Protein AF-A0AAE0VF17-F1 (afdb_monomer)

Secondary structure (DSSP, 8-state):
-----------PPPP----------------------------BTTB----------GGGGGGEEEEEEE---TT-TT-PEEEEEE------PPPP-PPPPB-GGGGGSHHHHHHHHHHHHHHTTT-SS--S-HHHHHHHHHHHHHHHT-B---------S-TT--HHHHHHHHHHHHHHHHHHHH--HHHHHHHHHHHHHHHHHHHHHHHHHHHHHH--

Structure (mmCIF, N/CA/C/O backbone):
data_AF-A0AAE0VF17-F1
#
_entry.id   AF-A0AAE0VF17-F1
#
loop_
_atom_site.group_PDB
_atom_site.id
_atom_site.type_symbol
_atom_site.label_atom_id
_atom_site.label_alt_id
_atom_site.label_comp_id
_atom_site.label_asym_id
_atom_site.label_entity_id
_atom_site.label_seq_id
_atom_site.pdbx_PDB_ins_code
_atom_site.Cartn_x
_atom_site.Cartn_y
_atom_site.Cartn_z
_atom_site.occupancy
_atom_site.B_iso_or_equiv
_atom_site.auth_seq_id
_atom_site.auth_comp_id
_atom_site.auth_asym_id
_atom_site.auth_atom_id
_atom_site.pdbx_PDB_model_num
ATOM 1 N N . MET A 1 1 ? 18.495 66.213 -26.927 1.00 42.31 1 MET A N 1
ATOM 2 C CA . MET A 1 1 ? 17.256 65.483 -26.587 1.00 42.31 1 MET A CA 1
ATOM 3 C C . MET A 1 1 ? 17.659 64.251 -25.794 1.00 42.31 1 MET A C 1
ATOM 5 O O . MET A 1 1 ? 18.414 63.439 -26.308 1.00 42.31 1 MET A O 1
ATOM 9 N N . GLN A 1 2 ? 17.303 64.215 -24.511 1.00 34.25 2 GLN A N 1
ATOM 10 C CA . GLN A 1 2 ? 17.780 63.236 -23.531 1.00 34.25 2 GLN A CA 1
ATOM 11 C C . GLN A 1 2 ? 16.963 61.938 -23.554 1.00 34.25 2 GLN A C 1
ATOM 13 O O . GLN A 1 2 ? 15.741 61.965 -23.695 1.00 34.25 2 GLN A O 1
ATOM 18 N N . ASN A 1 3 ? 17.680 60.829 -23.358 1.00 28.45 3 ASN A N 1
ATOM 19 C CA . ASN A 1 3 ? 17.188 59.489 -23.049 1.00 28.45 3 ASN A CA 1
ATOM 20 C C . ASN A 1 3 ? 16.109 59.487 -21.954 1.00 28.45 3 ASN A C 1
ATOM 22 O O . ASN A 1 3 ? 16.259 60.149 -20.926 1.00 28.45 3 ASN A O 1
ATOM 26 N N . ARG A 1 4 ? 15.083 58.645 -22.124 1.00 33.56 4 ARG A N 1
ATOM 27 C CA . ARG A 1 4 ? 14.276 58.118 -21.016 1.00 33.56 4 ARG A CA 1
ATOM 28 C C . ARG A 1 4 ? 14.140 56.607 -21.157 1.00 33.56 4 ARG A C 1
ATOM 30 O O . ARG A 1 4 ? 13.368 56.107 -21.970 1.00 33.56 4 ARG A O 1
ATOM 37 N N . GLU A 1 5 ? 14.934 55.912 -20.349 1.00 36.62 5 GLU A N 1
ATOM 38 C CA . GLU A 1 5 ? 14.756 54.514 -19.975 1.00 36.62 5 GLU A CA 1
ATOM 39 C C . GLU A 1 5 ? 13.359 54.308 -19.383 1.00 36.62 5 GLU A C 1
ATOM 41 O O . GLU A 1 5 ? 12.939 55.034 -18.480 1.00 36.62 5 GLU A O 1
ATOM 46 N N . ILE A 1 6 ? 12.643 53.292 -19.864 1.00 41.03 6 ILE A N 1
ATOM 47 C CA . ILE A 1 6 ? 11.445 52.791 -19.193 1.00 41.03 6 ILE A CA 1
ATOM 48 C C . ILE A 1 6 ? 11.822 51.484 -18.503 1.00 41.03 6 ILE A C 1
ATOM 50 O O . ILE A 1 6 ? 12.065 50.455 -19.136 1.00 41.03 6 ILE A O 1
ATOM 54 N N . ASN A 1 7 ? 11.891 51.598 -17.179 1.00 34.06 7 ASN A N 1
ATOM 55 C CA . ASN A 1 7 ? 12.120 50.555 -16.192 1.00 34.06 7 ASN A CA 1
ATOM 56 C C . ASN A 1 7 ? 11.282 49.293 -16.450 1.00 34.06 7 ASN A C 1
ATOM 58 O O . ASN A 1 7 ? 10.050 49.320 -16.445 1.00 34.06 7 ASN A O 1
ATOM 62 N N . ARG A 1 8 ? 11.986 48.166 -16.592 1.00 39.28 8 ARG A N 1
ATOM 63 C CA . ARG A 1 8 ? 11.450 46.805 -16.529 1.00 39.28 8 ARG A CA 1
ATOM 64 C C . ARG A 1 8 ? 11.373 46.355 -15.072 1.00 39.28 8 ARG A C 1
ATOM 66 O O . ARG A 1 8 ? 12.152 45.511 -14.673 1.00 39.28 8 ARG A O 1
ATOM 73 N N . ASP A 1 9 ? 10.441 46.883 -14.291 1.00 39.56 9 ASP A N 1
ATOM 74 C CA . ASP A 1 9 ? 10.186 46.342 -12.952 1.00 39.56 9 ASP A CA 1
ATOM 75 C C . ASP A 1 9 ? 8.729 46.549 -12.554 1.00 39.56 9 ASP A C 1
ATOM 77 O O . ASP A 1 9 ? 8.326 47.654 -12.195 1.00 3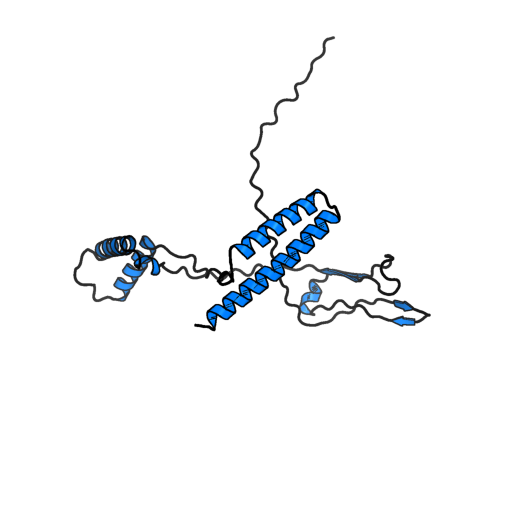9.56 9 ASP A O 1
ATOM 81 N N . ARG A 1 10 ? 7.942 45.466 -12.660 1.00 41.91 10 ARG A N 1
ATOM 82 C CA . ARG A 1 10 ? 6.747 45.125 -11.856 1.00 41.91 10 ARG A CA 1
ATOM 83 C C . ARG A 1 10 ? 6.001 43.955 -12.504 1.00 41.91 10 ARG A C 1
ATOM 85 O O . ARG A 1 10 ? 4.975 44.125 -13.152 1.00 41.91 10 ARG A O 1
ATOM 92 N N . ILE A 1 11 ? 6.487 42.738 -12.276 1.00 38.34 11 ILE A N 1
ATOM 93 C CA . ILE A 1 11 ? 5.611 41.561 -12.255 1.00 38.34 11 ILE A CA 1
ATOM 94 C C . ILE A 1 11 ? 5.800 40.914 -10.891 1.00 38.34 11 ILE A C 1
ATOM 96 O O . ILE A 1 11 ? 6.799 40.254 -10.616 1.00 38.34 11 ILE A O 1
ATOM 100 N N . ALA A 1 12 ? 4.839 41.198 -10.016 1.00 37.06 12 ALA A N 1
ATOM 101 C CA . ALA A 1 12 ? 4.741 40.628 -8.689 1.00 37.06 12 ALA A CA 1
ATOM 102 C C . ALA A 1 12 ? 4.699 39.094 -8.763 1.00 37.06 12 ALA A C 1
ATOM 104 O O . ALA A 1 12 ? 4.001 38.498 -9.587 1.00 37.06 12 ALA A O 1
ATOM 105 N N . ALA A 1 13 ? 5.470 38.470 -7.879 1.00 38.00 13 ALA A N 1
ATOM 106 C CA . ALA A 1 13 ? 5.565 37.034 -7.709 1.00 38.00 13 ALA A CA 1
ATOM 107 C C . ALA A 1 13 ? 4.220 36.425 -7.273 1.00 38.00 13 ALA A C 1
ATOM 109 O O . ALA A 1 13 ? 3.685 36.766 -6.220 1.00 38.00 13 ALA A O 1
ATOM 110 N N . LEU A 1 14 ? 3.712 35.464 -8.050 1.00 36.53 14 LEU A N 1
ATOM 111 C CA . LEU A 1 14 ? 2.648 34.550 -7.629 1.00 36.53 14 LEU A CA 1
ATOM 112 C C . LEU A 1 14 ? 3.265 33.233 -7.112 1.00 36.53 14 LEU A C 1
ATOM 114 O O . LEU A 1 14 ? 4.203 32.713 -7.726 1.00 36.53 14 LEU A O 1
ATOM 118 N N . PRO A 1 15 ? 2.763 32.658 -6.002 1.00 34.25 15 PRO A N 1
ATOM 119 C CA . PRO A 1 15 ? 3.356 31.476 -5.389 1.00 34.25 15 PRO A CA 1
ATOM 120 C C . PRO A 1 15 ? 3.134 30.209 -6.228 1.00 34.25 15 PRO A C 1
ATOM 122 O O . PRO A 1 15 ? 2.032 29.906 -6.690 1.00 34.25 15 PRO A O 1
ATOM 125 N N . ARG A 1 16 ? 4.211 29.428 -6.384 1.00 33.69 16 ARG A N 1
ATOM 126 C CA . ARG A 1 16 ? 4.234 28.122 -7.059 1.00 33.69 16 ARG A CA 1
ATOM 127 C C . ARG A 1 16 ? 3.305 27.136 -6.345 1.00 33.69 16 ARG A C 1
ATOM 129 O O . ARG A 1 16 ? 3.639 26.622 -5.279 1.00 33.69 16 ARG A O 1
ATOM 136 N N . GLN A 1 17 ? 2.170 26.815 -6.962 1.00 33.25 17 GLN A N 1
ATOM 137 C CA . GLN A 1 17 ? 1.341 25.697 -6.521 1.00 33.25 17 GLN A CA 1
ATOM 138 C C . GLN A 1 17 ? 2.093 24.367 -6.677 1.00 33.25 17 GLN A C 1
ATOM 140 O O . GLN A 1 17 ? 2.696 24.067 -7.710 1.00 33.25 17 GLN A O 1
ATOM 145 N N . ALA A 1 18 ? 2.049 23.574 -5.609 1.00 36.03 18 ALA A N 1
ATOM 146 C CA . ALA A 1 18 ? 2.705 22.286 -5.474 1.00 36.03 18 ALA A CA 1
ATOM 147 C C . ALA A 1 18 ? 2.305 21.311 -6.596 1.00 36.03 18 ALA A C 1
ATOM 149 O O . ALA A 1 18 ? 1.144 20.923 -6.738 1.00 36.03 18 ALA A O 1
ATOM 150 N N . GLN A 1 19 ? 3.293 20.852 -7.368 1.00 31.53 19 GLN A N 1
ATOM 151 C CA . GLN A 1 19 ? 3.108 19.783 -8.344 1.00 31.53 19 GLN A CA 1
ATOM 152 C C . GLN A 1 19 ? 2.808 18.458 -7.626 1.00 31.53 19 GLN A C 1
ATOM 154 O O . GLN A 1 19 ? 3.696 17.752 -7.143 1.00 31.53 19 GLN A O 1
ATOM 159 N N . GLY A 1 20 ? 1.526 18.097 -7.575 1.00 31.69 20 GLY A N 1
ATOM 160 C CA . GLY A 1 20 ? 1.074 16.780 -7.148 1.00 31.69 20 GLY A CA 1
ATOM 161 C C . GLY A 1 20 ? 1.647 15.687 -8.054 1.00 31.69 20 GLY A C 1
ATOM 162 O O . GLY A 1 20 ? 1.395 15.653 -9.260 1.00 31.69 20 GLY A O 1
ATOM 163 N N . LYS A 1 21 ? 2.414 14.761 -7.467 1.00 31.56 21 LYS A N 1
ATOM 164 C CA . LYS A 1 21 ? 2.979 13.583 -8.141 1.00 31.56 21 LYS A CA 1
ATOM 165 C C . LYS A 1 21 ? 1.866 12.790 -8.843 1.00 31.56 21 LYS A C 1
ATOM 167 O O . LYS A 1 21 ? 1.100 12.073 -8.195 1.00 31.56 21 LYS A O 1
ATOM 172 N N . LYS A 1 22 ? 1.786 12.878 -10.178 1.00 31.20 22 LYS A N 1
ATOM 173 C CA . LYS A 1 22 ? 0.867 12.070 -10.998 1.00 31.20 22 LYS A CA 1
ATOM 174 C C . LYS A 1 22 ? 1.256 10.593 -10.891 1.00 31.20 22 LYS A C 1
ATOM 176 O O . LYS A 1 22 ? 2.202 10.113 -11.511 1.00 31.20 22 LYS A O 1
ATOM 181 N N . LYS A 1 23 ? 0.513 9.862 -10.063 1.00 31.73 23 LYS A N 1
ATOM 182 C CA . LYS A 1 23 ? 0.650 8.419 -9.852 1.00 31.73 23 LYS A CA 1
ATOM 183 C C . LYS A 1 23 ? 0.199 7.696 -11.129 1.00 31.73 23 LYS A C 1
ATOM 185 O O . LYS A 1 23 ? -0.999 7.606 -11.384 1.00 31.73 23 LYS A O 1
ATOM 190 N N . LYS A 1 24 ? 1.142 7.194 -11.939 1.00 32.50 24 LYS A N 1
ATOM 191 C CA . LYS A 1 24 ? 0.834 6.329 -13.093 1.00 32.50 24 LYS A CA 1
ATOM 192 C C . LYS A 1 24 ? 0.146 5.059 -12.582 1.00 32.50 24 LYS A C 1
ATOM 194 O O . LYS A 1 24 ? 0.781 4.221 -11.946 1.00 32.50 24 LYS A O 1
ATOM 199 N N . ARG A 1 25 ? -1.162 4.942 -12.813 1.00 34.00 25 ARG A N 1
ATOM 200 C CA . ARG A 1 25 ? -1.942 3.727 -12.554 1.00 34.00 25 ARG A CA 1
ATOM 201 C C . ARG A 1 25 ? -2.044 2.947 -13.857 1.00 34.00 25 ARG A C 1
ATOM 203 O O . ARG A 1 25 ? -2.472 3.498 -14.865 1.00 34.00 25 ARG A O 1
ATOM 210 N N . LYS A 1 26 ? -1.611 1.689 -13.831 1.00 34.09 26 LYS A N 1
ATOM 211 C CA . LYS A 1 26 ? -1.821 0.747 -14.929 1.00 34.09 26 LYS A CA 1
ATOM 212 C C . LYS A 1 26 ? -3.278 0.297 -14.860 1.00 34.09 26 LYS A C 1
ATOM 214 O O . LYS A 1 26 ? -3.670 -0.318 -13.873 1.00 34.09 26 LYS A O 1
ATOM 219 N N . ASN A 1 27 ? -4.067 0.650 -15.867 1.00 34.12 27 ASN A N 1
ATOM 220 C CA . ASN A 1 27 ? -5.398 0.088 -16.045 1.00 34.12 27 ASN A CA 1
ATOM 221 C C . ASN A 1 27 ? -5.228 -1.205 -16.842 1.00 34.12 27 ASN A C 1
ATOM 223 O O . ASN A 1 27 ? -4.768 -1.171 -17.980 1.00 34.12 27 ASN A O 1
ATOM 227 N N . ILE A 1 28 ? -5.537 -2.334 -16.213 1.00 30.41 28 ILE A N 1
ATOM 228 C CA . ILE A 1 28 ? -5.621 -3.631 -16.881 1.00 30.41 28 ILE A CA 1
ATOM 229 C C . ILE A 1 28 ? -7.010 -3.679 -17.514 1.00 30.41 28 ILE A C 1
ATOM 231 O O . ILE A 1 28 ? -8.013 -3.647 -16.803 1.00 30.41 28 ILE A O 1
ATOM 235 N N . VAL A 1 29 ? -7.067 -3.687 -18.843 1.00 36.38 29 VAL A N 1
ATOM 236 C CA . VAL A 1 29 ? -8.301 -3.944 -19.590 1.00 36.38 29 VAL A CA 1
ATOM 237 C C . VAL A 1 29 ? -8.355 -5.452 -19.809 1.00 36.38 29 VAL A C 1
ATOM 239 O O . VAL A 1 29 ? -7.404 -6.021 -20.344 1.00 36.38 29 VAL A O 1
ATOM 242 N N . SER A 1 30 ? -9.415 -6.114 -19.344 1.00 31.23 30 SER A N 1
ATOM 243 C CA . SER A 1 30 ? -9.614 -7.534 -19.627 1.00 31.23 30 SER A CA 1
ATOM 244 C C . SER A 1 30 ? -9.927 -7.696 -21.112 1.00 31.23 30 SER A C 1
ATOM 246 O O . SER A 1 30 ? -10.936 -7.208 -21.618 1.00 31.23 30 SER A O 1
ATOM 248 N N . VAL A 1 31 ? -9.031 -8.367 -21.826 1.00 31.72 31 VAL A N 1
ATOM 249 C CA . VAL A 1 31 ? -9.239 -8.726 -23.226 1.00 31.72 31 VAL A CA 1
ATOM 250 C C . VAL A 1 31 ? -9.848 -10.122 -23.240 1.00 31.72 31 VAL A C 1
ATOM 252 O O . VAL A 1 31 ? -9.267 -11.063 -22.710 1.00 31.72 31 VAL A O 1
ATOM 255 N N . SER A 1 32 ? -11.037 -10.271 -23.819 1.00 29.88 32 SER A N 1
ATOM 256 C CA . SER A 1 32 ? -11.556 -11.592 -24.195 1.00 29.88 32 SER A CA 1
ATOM 257 C C . SER A 1 32 ? -12.221 -11.486 -25.566 1.00 29.88 32 SER A C 1
ATOM 259 O O . SER A 1 32 ? -13.247 -10.830 -25.685 1.00 29.88 32 SER A O 1
ATOM 261 N N . HIS A 1 33 ? -11.583 -12.114 -26.553 1.00 28.47 33 HIS A N 1
ATOM 262 C CA . HIS A 1 33 ? -12.091 -12.677 -27.816 1.00 28.47 33 HIS A CA 1
ATOM 263 C C . HIS A 1 33 ? -12.833 -11.781 -28.869 1.00 28.47 33 HIS A C 1
ATOM 265 O O . HIS A 1 33 ? -13.976 -11.394 -28.653 1.00 28.47 33 HIS A O 1
ATOM 271 N N . ILE A 1 34 ? -12.109 -11.490 -29.987 1.00 36.03 34 ILE A N 1
ATOM 272 C CA . ILE A 1 34 ? -12.349 -11.535 -31.485 1.00 36.03 34 ILE A CA 1
ATOM 273 C C . ILE A 1 34 ? -13.714 -11.026 -32.084 1.00 36.03 34 ILE A C 1
ATOM 275 O O . ILE A 1 34 ? -14.734 -11.205 -31.434 1.00 36.03 34 ILE A O 1
ATOM 279 N N . VAL A 1 35 ? -13.914 -10.406 -33.285 1.00 32.81 35 VAL A N 1
ATOM 280 C CA . VAL A 1 35 ? -13.206 -10.209 -34.593 1.00 32.81 35 VAL A CA 1
ATOM 281 C C . VAL A 1 35 ? -13.689 -8.920 -35.337 1.00 32.81 35 VAL A C 1
ATOM 283 O O . VAL A 1 35 ? -14.894 -8.677 -35.397 1.00 32.81 35 VAL A O 1
ATOM 286 N N . LYS A 1 36 ? -12.797 -8.166 -36.016 1.00 38.12 36 LYS A N 1
ATOM 287 C CA . LYS A 1 36 ? -13.056 -7.500 -37.325 1.00 38.12 36 LYS A CA 1
ATOM 288 C C . LYS A 1 36 ? -11.739 -7.388 -38.115 1.00 38.12 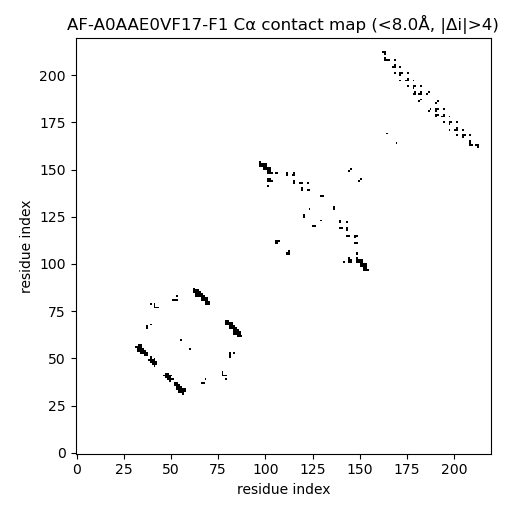36 LYS A C 1
ATOM 290 O O . LYS A 1 36 ? -10.694 -7.119 -37.537 1.00 38.12 36 LYS A O 1
ATOM 295 N N . TYR A 1 37 ? -11.807 -7.636 -39.420 1.00 40.41 37 TYR A N 1
ATOM 296 C CA . TYR A 1 37 ? -10.670 -7.818 -40.326 1.00 40.41 37 TYR A CA 1
ATOM 297 C C . TYR A 1 37 ? -10.183 -6.481 -40.905 1.00 40.41 37 TYR A C 1
ATOM 299 O O . TYR A 1 37 ? -10.995 -5.682 -41.369 1.00 40.41 37 TYR A O 1
ATOM 307 N N . VAL A 1 38 ? -8.869 -6.247 -40.906 1.00 41.53 38 VAL A N 1
ATOM 308 C CA . VAL A 1 38 ? -8.224 -5.157 -41.658 1.00 41.53 38 VAL A CA 1
ATOM 309 C C . VAL A 1 38 ? -7.227 -5.815 -42.607 1.00 41.53 38 VAL A C 1
ATOM 311 O O . VAL A 1 38 ? -6.365 -6.569 -42.170 1.00 41.53 38 VAL A O 1
ATOM 314 N N . LEU A 1 39 ? -7.411 -5.585 -43.906 1.00 40.25 39 LEU A N 1
ATOM 315 C CA . LEU A 1 39 ? -6.691 -6.247 -44.994 1.00 40.25 39 LEU A CA 1
ATOM 316 C C . LEU A 1 39 ? -5.253 -5.715 -45.098 1.00 40.25 39 LEU A C 1
ATOM 318 O O . LEU A 1 39 ? -5.048 -4.514 -45.274 1.00 40.25 39 LEU A O 1
ATOM 322 N N . VAL A 1 40 ? -4.259 -6.606 -45.042 1.00 45.22 40 VAL A N 1
ATOM 323 C CA . VAL A 1 40 ? -2.850 -6.278 -45.321 1.00 45.22 40 VAL A CA 1
ATOM 324 C C . VAL A 1 40 ? -2.295 -7.225 -46.379 1.00 45.22 40 VAL A C 1
ATOM 326 O O . VAL A 1 40 ? -2.105 -8.406 -46.111 1.00 45.22 40 VAL A O 1
ATOM 329 N N . GLU A 1 41 ? -1.980 -6.719 -47.571 1.00 45.31 41 GLU A N 1
ATOM 330 C CA . GLU A 1 41 ? -1.200 -7.473 -48.558 1.00 45.31 41 GLU A CA 1
ATOM 331 C C . GLU A 1 41 ? 0.289 -7.500 -48.175 1.00 45.31 41 GLU A C 1
ATOM 333 O O . GLU A 1 41 ? 1.006 -6.499 -48.302 1.00 45.31 41 GLU A O 1
ATOM 338 N N . LYS A 1 42 ? 0.795 -8.670 -47.773 1.00 50.28 42 LYS A N 1
ATOM 339 C CA . LYS A 1 42 ? 2.217 -9.012 -47.934 1.00 50.28 42 LYS A CA 1
ATOM 340 C C . LYS A 1 42 ? 2.482 -9.208 -49.431 1.00 50.28 42 LYS A C 1
ATOM 342 O O . LYS A 1 42 ? 1.604 -9.706 -50.106 1.00 50.28 42 LYS A O 1
ATOM 347 N N . LYS A 1 43 ? 3.638 -8.844 -49.989 1.00 49.62 43 LYS A N 1
ATOM 348 C CA . LYS A 1 43 ? 4.022 -9.259 -51.356 1.00 49.62 43 LYS A CA 1
ATOM 349 C C . LYS A 1 43 ? 5.365 -9.971 -51.273 1.00 49.62 43 LYS A C 1
ATOM 351 O O . LYS A 1 43 ? 6.368 -9.339 -50.959 1.00 49.62 43 LYS A O 1
ATOM 356 N N . SER A 1 44 ? 5.387 -11.278 -51.520 1.00 51.41 44 SER A N 1
ATOM 357 C CA . SER A 1 44 ? 6.622 -12.062 -51.648 1.00 51.41 44 SER A CA 1
ATOM 358 C C . SER A 1 44 ? 6.521 -12.954 -52.880 1.00 51.41 44 SER A C 1
ATOM 360 O O . SER A 1 44 ? 5.632 -13.801 -52.946 1.00 51.41 44 SER A O 1
ATOM 362 N N . GLY A 1 45 ? 7.400 -12.749 -53.866 1.00 54.34 45 GLY A N 1
ATOM 363 C CA . GLY A 1 45 ? 7.480 -13.602 -55.061 1.00 54.34 45 GLY A CA 1
ATOM 364 C C . GLY A 1 45 ? 6.185 -13.696 -55.880 1.00 54.34 45 GLY A C 1
ATOM 365 O O . GLY A 1 45 ? 5.865 -14.769 -56.375 1.00 54.34 45 GLY A O 1
ATOM 366 N N . GLY A 1 46 ? 5.400 -12.615 -55.967 1.00 55.41 46 GLY A N 1
ATOM 367 C CA . GLY A 1 46 ? 4.139 -12.584 -56.728 1.00 55.41 46 GLY A CA 1
ATOM 368 C C . GLY A 1 46 ? 2.902 -13.120 -55.996 1.00 55.41 46 GLY A C 1
ATOM 369 O O . GLY A 1 46 ? 1.807 -13.044 -56.542 1.00 55.41 46 GLY A O 1
ATOM 370 N N . ARG A 1 47 ? 3.032 -13.608 -54.753 1.00 49.62 47 ARG A N 1
ATOM 371 C CA . ARG A 1 47 ? 1.894 -14.010 -53.907 1.00 49.62 47 ARG A CA 1
ATOM 372 C C . ARG A 1 47 ? 1.683 -13.015 -52.773 1.00 49.62 47 ARG A C 1
ATOM 374 O O . ARG A 1 47 ? 2.659 -12.589 -52.141 1.00 49.62 47 ARG A O 1
ATOM 381 N N . SER A 1 48 ? 0.420 -12.668 -52.516 1.00 55.28 48 SER A N 1
ATOM 382 C CA . SER A 1 48 ? 0.031 -11.856 -51.369 1.00 55.28 48 SER A CA 1
ATOM 383 C C . SER A 1 48 ? -0.697 -12.644 -50.288 1.00 55.28 48 SER A C 1
ATOM 385 O O . SER A 1 48 ? -1.598 -13.427 -50.566 1.00 55.28 48 SER A O 1
ATOM 387 N N . THR A 1 49 ? -0.251 -12.488 -49.036 1.00 54.41 49 THR A N 1
ATOM 388 C CA . THR A 1 49 ? -0.803 -13.188 -47.862 1.00 54.41 49 THR A CA 1
ATOM 389 C C . THR A 1 49 ? -1.105 -12.206 -46.729 1.00 54.41 49 THR A C 1
ATOM 391 O O . THR A 1 49 ? -0.395 -11.217 -46.549 1.00 54.41 49 THR A O 1
ATOM 394 N N . GLN A 1 50 ? -2.183 -12.466 -45.982 1.00 60.09 50 GLN A N 1
ATOM 395 C CA . GLN A 1 50 ? -2.684 -11.624 -44.886 1.00 60.09 50 GLN A CA 1
ATOM 396 C C . GLN A 1 50 ? -2.407 -12.309 -43.547 1.00 60.09 50 GLN A C 1
ATOM 398 O O . GLN A 1 50 ? -2.949 -13.382 -43.284 1.00 60.09 50 GLN A O 1
ATOM 403 N N . VAL A 1 51 ? -1.554 -11.715 -42.710 1.00 61.75 51 VAL A N 1
ATOM 404 C CA . VAL A 1 51 ? -1.051 -12.380 -41.489 1.00 61.75 51 VAL A CA 1
ATOM 405 C C . VAL A 1 51 ? -1.337 -11.583 -40.209 1.00 61.75 51 VAL A C 1
ATOM 407 O O . VAL A 1 51 ? -1.442 -12.175 -39.138 1.00 61.75 51 VAL A O 1
ATOM 410 N N . ASP A 1 52 ? -1.536 -10.267 -40.303 1.00 64.19 52 ASP A N 1
ATOM 411 C CA . ASP A 1 52 ? -1.641 -9.381 -39.139 1.00 64.19 52 ASP A CA 1
ATOM 412 C C . ASP A 1 52 ? -3.090 -8.903 -38.918 1.00 64.19 52 ASP A C 1
ATOM 414 O O . ASP A 1 52 ? -3.696 -8.302 -39.805 1.00 64.19 52 ASP A O 1
ATOM 418 N N . TYR A 1 53 ? -3.643 -9.141 -37.721 1.00 65.50 53 TYR A N 1
ATOM 419 C CA . TYR A 1 53 ? -5.029 -8.800 -37.365 1.00 65.50 53 TYR A CA 1
ATOM 420 C C . TYR A 1 53 ? -5.113 -8.061 -36.026 1.00 65.50 53 TYR A C 1
ATOM 422 O O . TYR A 1 53 ? -4.412 -8.393 -35.070 1.00 65.50 53 TYR A O 1
ATOM 430 N N . ILE A 1 54 ? -6.039 -7.101 -35.927 1.00 72.19 54 ILE A N 1
ATOM 431 C CA . ILE A 1 54 ? -6.420 -6.463 -34.660 1.00 72.19 54 ILE A CA 1
ATOM 432 C C . ILE A 1 54 ? -7.800 -6.977 -34.262 1.00 72.19 54 ILE A C 1
ATOM 434 O O . ILE A 1 54 ? -8.782 -6.800 -34.977 1.00 72.19 54 ILE A O 1
ATOM 438 N N . LEU A 1 55 ? -7.872 -7.637 -33.110 1.00 73.31 55 LEU A N 1
ATOM 439 C CA . LEU A 1 55 ? -9.069 -8.338 -32.658 1.00 73.31 55 LEU A CA 1
ATOM 440 C C . LEU A 1 55 ? -9.822 -7.505 -31.621 1.00 73.31 55 LEU A C 1
ATOM 442 O O . LEU A 1 55 ? -9.256 -7.107 -30.604 1.00 73.31 55 LEU A O 1
ATOM 446 N N . CYS A 1 56 ? -11.110 -7.262 -31.861 1.00 68.69 56 CYS A N 1
ATOM 447 C CA . CYS A 1 56 ? -11.975 -6.492 -30.967 1.00 68.69 56 CYS A CA 1
ATOM 448 C C . CYS A 1 56 ? -13.359 -7.141 -30.850 1.00 68.69 56 CYS A C 1
ATOM 450 O O . CYS A 1 56 ? -13.828 -7.783 -31.786 1.00 68.69 56 CYS A O 1
ATOM 452 N N . ARG A 1 57 ? -14.030 -6.949 -29.708 1.00 67.75 57 ARG A N 1
ATOM 453 C CA . ARG A 1 57 ? -15.402 -7.433 -29.482 1.00 67.75 57 ARG A CA 1
ATOM 454 C C . ARG A 1 57 ? -16.405 -6.641 -30.321 1.00 67.75 57 ARG A C 1
ATOM 456 O O . ARG A 1 57 ? -16.276 -5.422 -30.434 1.00 67.75 57 ARG A O 1
ATOM 463 N N . ARG A 1 58 ? -17.484 -7.290 -30.785 1.00 71.31 58 ARG A N 1
ATOM 464 C CA . ARG A 1 58 ? -18.568 -6.638 -31.555 1.00 71.31 58 ARG A CA 1
ATOM 465 C C . ARG A 1 58 ? -19.148 -5.402 -30.852 1.00 71.31 58 ARG A C 1
ATOM 467 O O . ARG A 1 58 ? -19.392 -4.393 -31.504 1.00 71.31 58 ARG A O 1
ATOM 474 N N . GLY A 1 59 ? -19.313 -5.456 -29.528 1.00 71.88 59 GLY A N 1
ATOM 475 C CA . GLY A 1 59 ? -19.814 -4.329 -28.727 1.00 71.88 59 GLY A CA 1
ATOM 476 C C . GLY A 1 59 ? -18.863 -3.127 -28.660 1.00 71.88 59 GLY A C 1
ATOM 477 O O . GLY A 1 59 ? -19.322 -1.997 -28.537 1.00 71.88 59 GLY A O 1
ATOM 478 N N . ASN A 1 60 ? -17.558 -3.358 -28.815 1.00 72.75 60 ASN A N 1
ATOM 479 C CA . ASN A 1 60 ? -16.518 -2.328 -28.782 1.00 72.75 60 ASN A CA 1
ATOM 480 C C . ASN A 1 60 ? -16.149 -1.820 -30.185 1.00 72.75 60 ASN A C 1
ATOM 482 O O . ASN A 1 60 ? -15.326 -0.923 -30.312 1.00 72.75 60 ASN A O 1
ATOM 486 N N . LEU A 1 61 ? -16.770 -2.331 -31.257 1.00 73.00 61 LEU A N 1
ATOM 487 C CA . LEU A 1 61 ? -16.514 -1.832 -32.616 1.00 73.00 61 LEU A CA 1
ATOM 488 C C . LEU A 1 61 ? -16.845 -0.345 -32.767 1.00 73.00 61 LEU A C 1
ATOM 490 O O . LEU A 1 61 ? -16.178 0.345 -33.526 1.00 73.00 61 LEU A O 1
ATOM 494 N N . LYS A 1 62 ? -17.833 0.152 -32.015 1.00 77.88 62 LYS A N 1
ATOM 49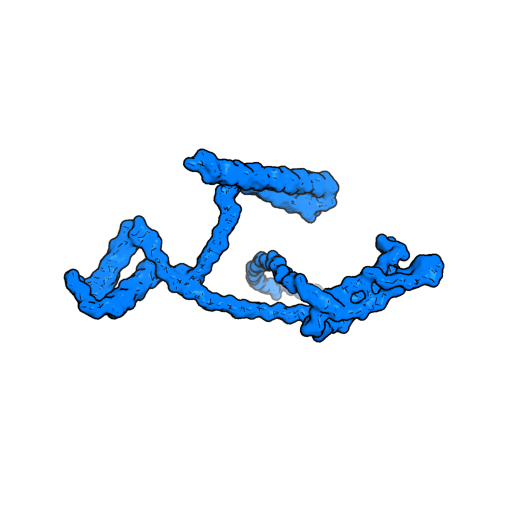5 C CA . LYS A 1 62 ? -18.188 1.580 -31.974 1.00 77.88 62 LYS A CA 1
ATOM 496 C C . LYS A 1 62 ? -17.081 2.455 -31.372 1.00 77.88 62 LYS A C 1
ATOM 498 O O . LYS A 1 62 ? -17.084 3.662 -31.574 1.00 77.88 62 LYS A O 1
ATOM 503 N N . GLU A 1 63 ? -16.160 1.859 -30.616 1.00 79.25 63 GLU A N 1
ATOM 504 C CA . GLU A 1 63 ? -15.026 2.553 -30.001 1.00 79.25 63 GLU A CA 1
ATOM 505 C C . GLU A 1 63 ? -13.845 2.667 -30.970 1.00 79.25 63 GLU A C 1
ATOM 507 O O . GLU A 1 63 ? -12.958 3.492 -30.765 1.00 79.25 63 GLU A O 1
ATOM 512 N N . ILE A 1 64 ? -13.819 1.865 -32.037 1.00 80.69 64 ILE A N 1
ATOM 513 C CA . ILE A 1 64 ? -12.779 1.915 -33.061 1.00 80.69 64 ILE A CA 1
ATOM 514 C C . ILE A 1 64 ? -13.136 3.010 -34.060 1.00 80.69 64 ILE A C 1
ATOM 516 O O . ILE A 1 64 ? -14.180 2.965 -34.704 1.00 80.69 64 ILE A O 1
ATOM 520 N N . SER A 1 65 ? -12.248 3.989 -34.189 1.00 79.81 65 SER A N 1
ATOM 521 C CA . SER A 1 65 ? -12.438 5.139 -35.078 1.00 79.81 65 SER A CA 1
ATOM 522 C C . SER A 1 65 ? -11.727 4.990 -36.421 1.00 79.81 65 SER A C 1
ATOM 524 O O . SER A 1 65 ? -12.245 5.460 -37.425 1.00 79.81 65 SER A O 1
ATOM 526 N N . ASP A 1 66 ? -10.558 4.348 -36.448 1.00 77.69 66 ASP A N 1
ATOM 527 C CA . ASP A 1 66 ? -9.757 4.187 -37.664 1.00 77.69 66 ASP A CA 1
ATOM 528 C C . ASP A 1 66 ? -8.797 3.000 -37.517 1.00 77.69 66 ASP A C 1
ATOM 530 O O . ASP A 1 66 ? -8.275 2.756 -36.427 1.00 77.69 66 ASP A O 1
ATOM 534 N N . CYS A 1 67 ? -8.544 2.294 -38.615 1.00 77.44 67 CYS A N 1
ATOM 535 C CA . CYS A 1 67 ? -7.542 1.242 -38.714 1.00 77.44 67 CYS A CA 1
ATOM 536 C C . CYS A 1 67 ? -6.807 1.383 -40.044 1.00 77.44 67 CYS A C 1
ATOM 538 O O . CYS A 1 67 ? -7.398 1.176 -41.103 1.00 77.44 67 CYS A O 1
ATOM 540 N N . LYS A 1 68 ? -5.505 1.660 -39.990 1.00 78.44 68 LYS A N 1
ATOM 541 C CA . LYS A 1 68 ? -4.678 1.848 -41.181 1.00 78.44 68 LYS A CA 1
ATOM 542 C C . LYS A 1 68 ? -3.416 1.012 -41.142 1.00 78.44 68 LYS A C 1
ATOM 544 O O . LYS A 1 68 ? -2.859 0.732 -40.083 1.00 78.44 68 LYS A O 1
ATOM 549 N N . VAL A 1 69 ? -2.944 0.661 -42.325 1.00 73.62 69 VAL A N 1
ATOM 550 C CA . VAL A 1 69 ? -1.671 -0.024 -42.529 1.00 73.62 69 VAL A CA 1
ATOM 551 C C . VAL A 1 69 ? -0.648 1.025 -42.928 1.00 73.62 69 VAL A C 1
ATOM 553 O O . VAL A 1 69 ? -0.846 1.740 -43.909 1.00 73.62 69 VAL A O 1
ATOM 556 N N . VAL A 1 70 ? 0.443 1.135 -42.179 1.00 71.75 70 VAL A N 1
ATOM 557 C CA . VAL A 1 70 ? 1.532 2.051 -42.518 1.00 71.75 70 VAL A CA 1
ATOM 558 C C . VAL A 1 70 ? 2.450 1.349 -43.514 1.00 71.75 70 VAL A C 1
ATOM 560 O O . VAL A 1 70 ? 3.118 0.367 -43.190 1.00 71.75 70 VAL A O 1
ATOM 563 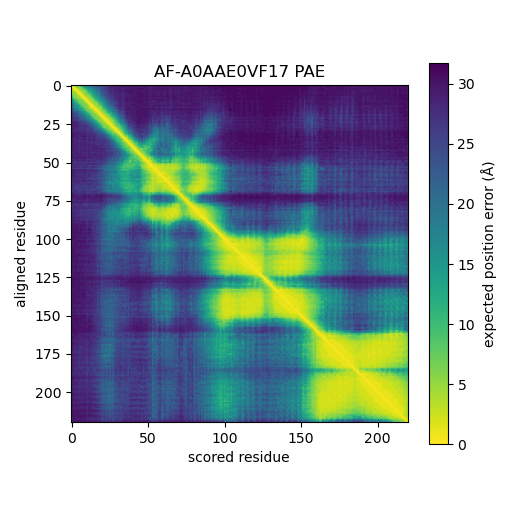N N . VAL A 1 71 ? 2.449 1.843 -44.751 1.00 64.56 71 VAL A N 1
ATOM 564 C CA . VAL A 1 71 ? 3.344 1.399 -45.822 1.00 64.56 71 VAL A CA 1
ATOM 565 C C . VAL A 1 71 ? 4.472 2.423 -45.895 1.00 64.56 71 VAL A C 1
ATOM 567 O O . VAL A 1 71 ? 4.258 3.504 -46.432 1.00 64.56 71 VAL A O 1
ATOM 570 N N . GLY A 1 72 ? 5.638 2.148 -45.303 1.00 61.38 72 GLY A N 1
ATOM 571 C CA . GLY A 1 72 ? 6.736 3.120 -45.402 1.00 61.38 72 GLY A CA 1
ATOM 572 C C . GLY A 1 72 ? 7.929 3.015 -44.458 1.00 61.38 72 GLY A C 1
ATOM 573 O O . GLY A 1 72 ? 8.828 3.832 -44.601 1.00 61.38 72 GLY A O 1
ATOM 574 N N . GLU A 1 73 ? 8.008 2.054 -43.535 1.00 54.78 73 GLU A N 1
ATOM 575 C CA . GLU A 1 73 ? 9.170 1.964 -42.635 1.00 54.78 73 GLU A CA 1
ATOM 576 C C . GLU A 1 73 ? 10.010 0.702 -42.865 1.00 54.78 73 GLU A C 1
ATOM 578 O O . GLU A 1 73 ? 9.516 -0.424 -42.917 1.00 54.78 73 GLU A O 1
ATOM 583 N N . SER A 1 74 ? 11.321 0.911 -42.972 1.00 52.47 74 SER A N 1
ATOM 584 C CA . SER A 1 74 ? 12.383 -0.058 -43.265 1.00 52.47 74 SER A CA 1
ATOM 585 C C . SER A 1 74 ? 12.706 -1.026 -42.116 1.00 52.47 74 SER A C 1
ATOM 587 O O . SER A 1 74 ? 13.809 -1.563 -42.062 1.00 52.47 74 SER A O 1
ATOM 589 N N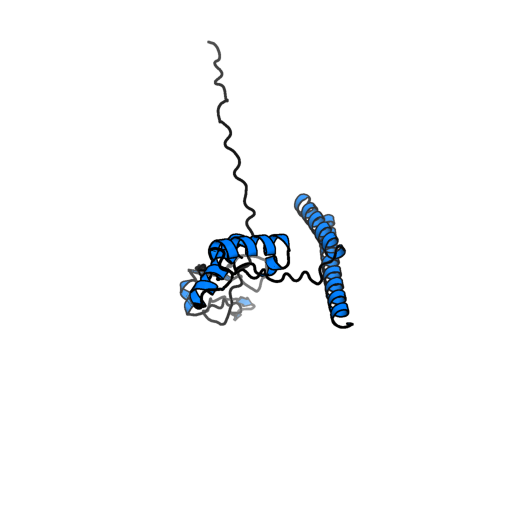 . VAL A 1 75 ? 11.783 -1.251 -41.176 1.00 56.53 75 VAL A N 1
ATOM 590 C CA . VAL A 1 75 ? 12.057 -2.043 -39.961 1.00 56.53 75 VAL A CA 1
ATOM 591 C C . VAL A 1 75 ? 11.781 -3.541 -40.171 1.00 56.53 75 VAL A C 1
ATOM 593 O O . VAL A 1 75 ? 12.418 -4.375 -39.535 1.00 56.53 75 VAL A O 1
ATOM 596 N N . ALA A 1 76 ? 10.921 -3.918 -41.126 1.00 51.94 76 ALA A N 1
ATOM 597 C CA . ALA A 1 76 ? 10.771 -5.308 -41.567 1.00 51.94 76 ALA A CA 1
ATOM 598 C C . ALA A 1 76 ? 10.275 -5.379 -43.022 1.00 51.94 76 ALA A C 1
ATOM 600 O O . ALA A 1 76 ? 9.142 -5.019 -43.317 1.00 51.94 76 ALA A O 1
ATOM 601 N N . ARG A 1 77 ? 11.084 -5.917 -43.950 1.00 56.81 77 ARG A N 1
ATOM 602 C CA . ARG A 1 77 ? 10.732 -6.044 -45.389 1.00 56.81 77 ARG A CA 1
ATOM 603 C C . ARG A 1 77 ? 9.484 -6.912 -45.657 1.00 56.81 77 ARG A C 1
ATOM 605 O O . ARG A 1 77 ? 8.991 -6.932 -46.779 1.00 56.81 77 ARG A O 1
ATOM 612 N N . GLN A 1 78 ? 8.991 -7.647 -44.654 1.00 56.84 78 GLN A N 1
ATOM 613 C CA . GLN A 1 78 ? 7.938 -8.660 -44.792 1.00 56.84 78 GLN A CA 1
ATOM 614 C C . GLN A 1 78 ? 6.645 -8.396 -44.004 1.00 56.84 78 GLN A C 1
ATOM 616 O O . GLN A 1 78 ? 5.629 -8.993 -44.353 1.00 56.84 78 GLN A O 1
ATOM 621 N N . HIS A 1 79 ? 6.661 -7.552 -42.968 1.00 61.06 79 HIS A N 1
ATOM 622 C CA . HIS A 1 79 ? 5.497 -7.279 -42.115 1.00 61.06 79 HIS A CA 1
ATOM 623 C C . HIS A 1 79 ? 5.196 -5.785 -42.132 1.00 61.06 79 HIS A C 1
ATOM 625 O O . HIS A 1 79 ? 6.103 -4.972 -41.963 1.00 61.06 79 HIS A O 1
ATOM 631 N N . ARG A 1 80 ? 3.930 -5.420 -42.352 1.00 66.69 80 ARG A N 1
ATOM 632 C CA . ARG A 1 80 ? 3.496 -4.018 -42.348 1.00 66.69 80 ARG A CA 1
ATOM 633 C C . ARG A 1 80 ? 2.830 -3.707 -41.018 1.00 66.69 80 ARG A C 1
ATOM 635 O O . ARG A 1 80 ? 2.031 -4.494 -40.522 1.00 66.69 80 ARG A O 1
ATOM 642 N N . MET A 1 81 ? 3.140 -2.547 -40.450 1.00 69.00 81 MET A N 1
ATOM 643 C CA . MET A 1 81 ? 2.543 -2.141 -39.182 1.00 69.00 81 MET A CA 1
ATOM 644 C C . MET A 1 81 ? 1.076 -1.754 -39.373 1.00 69.00 81 MET A C 1
ATOM 646 O O . MET A 1 81 ? 0.749 -0.937 -40.235 1.00 69.00 81 MET A O 1
ATOM 650 N N . VAL A 1 82 ? 0.201 -2.303 -38.530 1.00 74.62 82 VAL A N 1
ATOM 651 C CA . VAL A 1 82 ? -1.213 -1.918 -38.449 1.00 74.62 82 VAL A CA 1
ATOM 652 C C . VAL A 1 82 ? -1.405 -0.995 -37.250 1.00 74.62 82 VAL A C 1
ATOM 654 O O . VAL A 1 82 ? -0.999 -1.308 -36.132 1.00 74.62 82 VAL A O 1
ATOM 657 N N . VAL A 1 83 ? -2.037 0.151 -37.480 1.00 76.88 83 VAL A N 1
ATOM 658 C CA . VAL A 1 83 ? -2.330 1.164 -36.467 1.00 76.88 83 VAL A CA 1
ATOM 659 C C . VAL A 1 83 ? -3.840 1.292 -36.333 1.00 76.88 83 VAL A C 1
ATOM 661 O O . VAL A 1 83 ? -4.523 1.620 -37.298 1.00 76.88 83 VAL A O 1
ATOM 664 N N . CYS A 1 84 ? -4.357 1.062 -35.127 1.00 82.25 84 CYS A N 1
ATOM 665 C CA . CYS A 1 84 ? -5.769 1.223 -34.787 1.00 82.25 84 CYS A CA 1
ATOM 666 C C . CYS A 1 84 ? -5.944 2.385 -33.806 1.00 82.25 84 CYS A C 1
ATOM 668 O O . CYS A 1 84 ? -5.332 2.406 -32.735 1.00 82.25 84 CYS A O 1
ATOM 670 N N . ARG A 1 85 ? -6.816 3.336 -34.146 1.00 77.81 85 ARG A N 1
ATOM 671 C CA . ARG A 1 85 ? -7.241 4.425 -33.267 1.00 77.81 85 ARG A CA 1
ATOM 672 C C . ARG A 1 85 ? -8.548 4.033 -32.583 1.00 77.81 85 ARG A C 1
ATOM 674 O O . ARG A 1 85 ? -9.583 3.911 -33.237 1.00 77.81 85 ARG A O 1
ATOM 681 N N . MET A 1 86 ? -8.506 3.892 -31.261 1.00 81.19 86 MET A N 1
ATOM 682 C CA . MET A 1 86 ? -9.656 3.499 -30.444 1.00 81.19 86 MET A CA 1
ATOM 683 C C . MET A 1 86 ? -9.925 4.516 -29.325 1.00 81.19 86 MET A C 1
ATOM 685 O O . MET A 1 86 ? -8.998 4.988 -28.665 1.00 81.19 86 MET A O 1
ATOM 689 N N . THR A 1 87 ? -11.200 4.825 -29.100 1.00 78.00 87 THR A N 1
ATOM 690 C CA . THR A 1 87 ? -11.700 5.744 -28.073 1.00 78.00 87 THR A CA 1
ATOM 691 C C . THR A 1 87 ? -12.278 4.945 -26.912 1.00 78.00 87 THR A C 1
ATOM 693 O O . THR A 1 87 ? -13.394 4.443 -26.978 1.00 78.00 87 THR A O 1
ATOM 696 N N . LEU A 1 88 ? -11.522 4.840 -25.821 1.00 73.00 88 LEU A N 1
ATOM 697 C CA . LEU A 1 88 ? -11.950 4.111 -24.628 1.00 73.00 88 LEU A CA 1
ATOM 698 C C . LEU A 1 88 ? -12.691 5.038 -23.660 1.00 73.00 88 LEU A C 1
ATOM 700 O O . LEU A 1 88 ? -12.093 5.957 -23.091 1.00 73.00 88 LEU A O 1
ATOM 704 N N . MET A 1 89 ? -13.971 4.765 -23.405 1.00 65.12 89 MET A N 1
ATOM 705 C CA . MET A 1 89 ? -14.694 5.432 -22.323 1.00 65.12 89 MET A CA 1
ATOM 706 C C . MET A 1 89 ? -14.257 4.856 -20.974 1.00 65.12 89 MET A C 1
ATOM 708 O O . MET A 1 89 ? -14.617 3.745 -20.589 1.00 65.12 89 MET A O 1
ATOM 712 N N . VAL A 1 90 ? -13.476 5.623 -20.214 1.00 61.72 90 VAL A N 1
ATOM 713 C CA . VAL A 1 90 ? -13.108 5.244 -18.845 1.00 61.72 90 VAL A CA 1
ATOM 714 C C . VAL A 1 90 ? -14.267 5.583 -17.910 1.00 61.72 90 VAL A C 1
ATOM 716 O O . VAL A 1 90 ? -14.281 6.631 -17.260 1.00 61.72 90 VAL A O 1
ATOM 719 N N . CYS A 1 91 ? -15.244 4.683 -17.808 1.00 57.00 91 CYS A N 1
ATOM 720 C CA . CYS A 1 91 ? -16.256 4.773 -16.763 1.00 57.00 91 CYS A CA 1
ATOM 721 C C . CYS A 1 91 ? -15.579 4.543 -15.407 1.00 57.00 91 CYS A C 1
ATOM 723 O O . CYS A 1 91 ? -15.212 3.423 -15.040 1.00 57.00 91 CYS A O 1
ATOM 725 N N . LYS A 1 92 ? -15.400 5.619 -14.635 1.00 57.97 92 LYS A N 1
ATOM 726 C CA . LYS A 1 92 ? -15.015 5.509 -13.227 1.00 57.97 92 LYS A CA 1
ATOM 727 C C . LYS A 1 92 ? -16.167 4.812 -12.511 1.00 57.97 92 LYS A C 1
ATOM 729 O O . LYS A 1 92 ? -17.166 5.457 -12.208 1.00 57.97 92 LYS A O 1
ATOM 734 N N . LYS A 1 93 ? -16.043 3.508 -12.241 1.00 61.53 93 LYS A N 1
ATOM 735 C CA . LYS A 1 93 ? -16.975 2.827 -11.335 1.00 61.53 93 LYS A CA 1
ATOM 736 C C . LYS A 1 93 ? -17.042 3.657 -10.051 1.00 61.53 93 LYS A C 1
ATOM 738 O O . LYS A 1 93 ? -15.999 3.888 -9.426 1.00 61.53 93 LYS A O 1
ATOM 743 N N . LYS A 1 94 ? -18.238 4.149 -9.698 1.00 59.38 94 LYS A N 1
ATOM 744 C CA . LYS A 1 94 ? -18.472 4.740 -8.378 1.00 59.38 94 LYS A CA 1
ATOM 745 C C . LYS A 1 94 ? -18.044 3.673 -7.380 1.00 59.38 94 LYS A C 1
ATOM 747 O O . LYS A 1 94 ? -18.513 2.540 -7.436 1.00 59.38 94 LYS A O 1
ATOM 752 N N . ARG A 1 95 ? -17.044 3.995 -6.564 1.00 59.25 95 ARG A N 1
ATOM 753 C CA . ARG A 1 95 ? -16.613 3.082 -5.508 1.00 59.25 95 ARG A CA 1
ATOM 754 C C . ARG A 1 95 ? -17.789 2.958 -4.556 1.00 59.25 95 ARG A C 1
ATOM 756 O O . ARG A 1 95 ? -18.324 3.991 -4.163 1.00 59.25 95 ARG A O 1
ATOM 763 N N . SER A 1 96 ? -18.181 1.729 -4.238 1.00 64.50 96 SER A N 1
ATOM 764 C CA . SER A 1 96 ? -19.164 1.486 -3.191 1.00 64.50 96 SER A CA 1
ATOM 765 C C . SER A 1 96 ? -18.716 2.210 -1.923 1.00 64.50 96 SER A C 1
ATOM 767 O O . SER A 1 96 ? -17.522 2.233 -1.594 1.00 64.50 96 SER A O 1
ATOM 769 N N . GLU A 1 97 ? -19.659 2.869 -1.258 1.00 65.81 97 GLU A N 1
ATOM 770 C CA . GLU A 1 97 ? -19.406 3.457 0.046 1.00 65.81 97 GLU A CA 1
ATOM 771 C C . GLU A 1 97 ? -19.077 2.312 1.001 1.00 65.81 97 GLU A C 1
ATOM 773 O O . GLU A 1 97 ? -19.866 1.390 1.190 1.00 65.81 97 GLU A O 1
ATOM 778 N N . ILE A 1 98 ? -17.842 2.294 1.499 1.00 72.06 98 ILE A N 1
ATOM 779 C CA . ILE A 1 98 ? -17.419 1.265 2.441 1.00 72.06 98 ILE A CA 1
ATOM 780 C C . ILE A 1 98 ? -17.894 1.714 3.815 1.00 72.06 98 ILE A C 1
ATOM 782 O O . ILE A 1 98 ? -17.566 2.823 4.244 1.00 72.06 98 ILE A O 1
ATOM 786 N N . GLU A 1 99 ? -18.630 0.843 4.497 1.00 77.81 99 GLU A N 1
ATOM 787 C CA . GLU A 1 99 ? -19.154 1.118 5.827 1.00 77.81 99 GLU A CA 1
ATOM 788 C C . GLU A 1 99 ? -18.019 1.451 6.811 1.00 77.81 99 GLU A C 1
ATOM 790 O O . GLU A 1 99 ? -17.010 0.741 6.930 1.00 77.81 99 GLU A O 1
ATOM 795 N N . LYS A 1 100 ? -18.167 2.580 7.507 1.00 83.50 100 LYS A N 1
ATOM 796 C CA . LYS A 1 100 ? -17.198 3.051 8.498 1.00 83.50 100 LYS A CA 1
ATOM 797 C C . LYS A 1 100 ? -17.351 2.228 9.775 1.00 83.50 100 LYS A C 1
ATOM 799 O O . LYS A 1 100 ? -18.404 2.247 10.399 1.00 83.50 100 LYS A O 1
ATOM 804 N N . LYS A 1 101 ? -16.280 1.558 10.211 1.00 87.19 101 LYS A N 1
ATOM 805 C CA . LYS A 1 101 ? -16.286 0.738 11.436 1.00 87.19 101 LYS A CA 1
ATOM 806 C C . LYS A 1 101 ? -15.652 1.470 12.615 1.00 87.19 101 LYS A C 1
ATOM 808 O O . LYS A 1 101 ? -14.580 2.065 12.452 1.00 87.19 101 LYS A O 1
ATOM 813 N N . THR A 1 102 ? -16.273 1.390 13.790 1.00 91.62 102 THR A N 1
ATOM 814 C CA . THR A 1 102 ? -15.711 1.871 15.064 1.00 91.62 102 THR A CA 1
ATOM 815 C C . THR A 1 102 ? -14.405 1.143 15.389 1.00 91.62 102 THR A C 1
ATOM 817 O O . THR A 1 102 ? -14.271 -0.060 15.157 1.00 91.62 102 THR A O 1
ATOM 820 N N . LYS A 1 103 ? -13.413 1.871 15.913 1.00 91.19 103 LYS A N 1
ATOM 821 C CA . LYS A 1 103 ? -12.073 1.338 16.209 1.00 91.19 103 LYS A CA 1
ATOM 822 C C . LYS A 1 103 ? -12.008 0.614 17.562 1.00 91.19 103 LYS A C 1
ATOM 824 O O . LYS A 1 103 ? -11.239 1.019 18.430 1.00 91.19 103 LYS A O 1
ATOM 829 N N . TRP A 1 104 ? -12.774 -0.464 17.735 1.00 93.12 104 TRP A N 1
ATOM 830 C CA . TRP A 1 104 ? -12.871 -1.205 19.007 1.00 93.12 104 TRP A CA 1
ATOM 831 C C . TRP A 1 104 ? -11.521 -1.669 19.573 1.00 93.12 104 TRP A C 1
ATOM 833 O O . TRP A 1 104 ? -11.331 -1.680 20.782 1.00 93.12 104 TRP A O 1
ATOM 843 N N . TRP A 1 105 ? -10.534 -1.957 18.718 1.00 88.88 105 TRP A N 1
ATOM 844 C CA . TRP A 1 105 ? -9.187 -2.357 19.149 1.00 88.88 105 TRP A CA 1
ATOM 845 C C . TRP A 1 105 ? -8.449 -1.304 19.988 1.00 88.88 105 TRP A C 1
ATOM 847 O O . TRP A 1 105 ? -7.475 -1.645 20.655 1.00 88.88 105 TRP A O 1
ATOM 857 N N . LYS A 1 106 ? -8.875 -0.033 19.966 1.00 91.25 106 LYS A N 1
ATOM 858 C CA . LYS A 1 106 ? -8.318 1.004 20.843 1.00 91.25 106 LYS A CA 1
ATOM 859 C C . LYS A 1 106 ? -8.638 0.774 22.320 1.00 91.25 106 LYS A C 1
ATOM 861 O O . LYS A 1 106 ? -7.895 1.283 23.145 1.00 91.25 106 LYS A O 1
ATOM 866 N N . LEU A 1 107 ? -9.660 -0.022 22.642 1.00 91.81 107 LEU A N 1
ATOM 867 C CA . LEU A 1 107 ? -9.985 -0.403 24.022 1.00 91.81 107 LEU A CA 1
ATOM 868 C C . LEU A 1 107 ? -8.888 -1.243 24.689 1.00 91.81 107 LEU A C 1
ATOM 870 O O . LEU A 1 107 ? -8.883 -1.368 25.902 1.00 91.81 107 LEU A O 1
ATOM 874 N N . LYS A 1 108 ? -7.933 -1.782 23.918 1.00 90.19 108 LYS A N 1
ATOM 875 C CA . LYS A 1 108 ? -6.729 -2.418 24.477 1.00 90.19 108 LYS A CA 1
ATOM 876 C C . LYS A 1 108 ? -5.809 -1.430 25.203 1.00 90.19 108 LYS A C 1
ATOM 878 O O . LYS A 1 108 ? -4.895 -1.865 25.889 1.00 90.19 108 LYS A O 1
ATOM 883 N N . LYS A 1 109 ? -5.980 -0.124 24.980 1.00 90.50 109 LYS A N 1
ATOM 884 C CA . LYS A 1 109 ? -5.251 0.924 25.694 1.00 90.50 109 LYS A CA 1
ATOM 885 C C . LYS A 1 109 ? -6.078 1.361 26.893 1.00 90.50 109 LYS A C 1
ATOM 887 O O . LYS A 1 109 ? -7.228 1.752 26.695 1.00 90.50 109 LYS A O 1
ATOM 892 N N . GLU A 1 110 ? -5.471 1.357 28.074 1.00 90.75 110 GLU A N 1
ATOM 893 C CA . GLU A 1 110 ? -6.165 1.681 29.324 1.00 90.75 110 GLU A CA 1
ATOM 894 C C . GLU A 1 110 ? -6.777 3.088 29.287 1.00 90.75 110 GLU A C 1
ATOM 896 O O . GLU A 1 110 ? -7.978 3.233 29.476 1.00 90.75 110 GLU A O 1
ATOM 901 N N . GLU A 1 111 ? -6.015 4.097 28.854 1.00 90.44 111 GLU A N 1
ATOM 902 C CA . GLU A 1 111 ? -6.487 5.487 28.716 1.00 90.44 111 GLU A CA 1
ATOM 903 C C . GLU A 1 111 ? -7.770 5.607 27.869 1.00 90.44 111 GLU A C 1
ATOM 905 O O . GLU A 1 111 ? -8.732 6.278 28.235 1.00 90.44 111 GLU A O 1
ATOM 910 N N . CYS A 1 112 ? -7.811 4.917 26.722 1.00 88.25 112 CYS A N 1
ATOM 911 C CA . CYS A 1 112 ? -8.975 4.926 25.833 1.00 88.25 112 CYS A CA 1
ATOM 912 C C . CYS A 1 112 ? -10.156 4.141 26.421 1.00 88.25 112 CYS A C 1
ATOM 914 O O . CYS A 1 112 ? -11.308 4.436 26.100 1.00 88.25 112 CYS A O 1
ATOM 916 N N . CYS A 1 113 ? -9.875 3.107 27.218 1.00 90.56 113 CYS A N 1
ATOM 917 C CA . CYS A 1 113 ? -10.881 2.303 27.902 1.00 90.56 113 CYS A CA 1
ATOM 918 C C . CYS A 1 113 ? -11.549 3.110 29.021 1.00 90.56 113 CYS A C 1
ATOM 920 O O . CYS A 1 113 ? -12.778 3.151 29.100 1.00 90.56 113 CYS A O 1
ATOM 922 N N . GLU A 1 114 ? -10.754 3.798 29.839 1.00 91.38 114 GLU A N 1
ATOM 923 C CA . GLU A 1 114 ? -11.230 4.65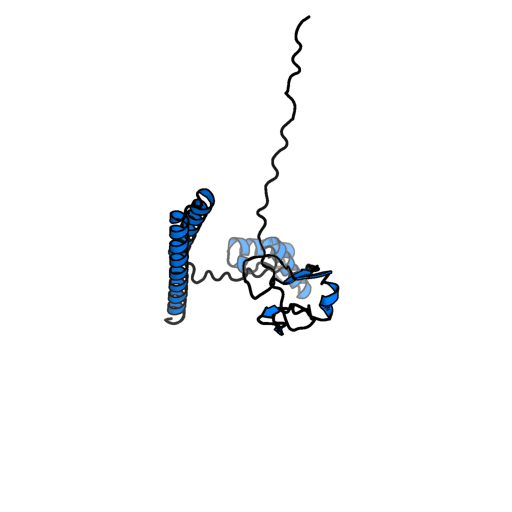5 30.924 1.00 91.38 114 GLU A CA 1
ATOM 924 C C . GLU A 1 114 ? -12.045 5.837 30.396 1.00 91.38 114 GLU A C 1
ATOM 926 O O . GLU A 1 114 ? -13.175 6.043 30.843 1.00 91.38 114 GLU A O 1
ATOM 931 N N . GLU A 1 115 ? -11.546 6.543 29.374 1.00 92.62 115 GLU A N 1
ATOM 932 C CA . GLU A 1 115 ? -12.276 7.650 28.744 1.00 92.62 115 GLU A CA 1
ATOM 933 C C . GLU A 1 115 ? -13.621 7.176 28.163 1.00 92.62 115 GLU A C 1
ATOM 935 O O . GLU A 1 115 ? -14.654 7.838 28.308 1.00 92.62 115 GLU A O 1
ATOM 940 N N . PHE A 1 116 ? -13.630 5.998 27.527 1.00 93.25 116 PHE A N 1
ATOM 941 C CA . PHE A 1 116 ? -14.850 5.398 26.997 1.00 93.25 116 PHE A CA 1
ATOM 942 C C . PHE A 1 116 ? -15.836 5.038 28.113 1.00 93.25 116 PHE A C 1
ATOM 944 O O . PHE A 1 116 ? -17.010 5.388 28.009 1.00 93.25 116 PHE A O 1
ATOM 951 N N . ARG A 1 117 ? -15.375 4.398 29.195 1.00 90.12 117 ARG A N 1
ATOM 952 C CA . ARG A 1 117 ? -16.206 4.056 30.362 1.00 90.12 117 ARG A CA 1
ATOM 953 C C . ARG A 1 117 ? -16.799 5.298 31.019 1.00 90.12 117 ARG A C 1
ATOM 955 O O . ARG A 1 117 ? -17.981 5.291 31.352 1.00 90.12 117 ARG A O 1
ATOM 962 N N . GLN A 1 118 ? -16.008 6.355 31.183 1.00 90.44 118 GLN A N 1
ATOM 963 C CA . GLN A 1 118 ? -16.463 7.605 31.786 1.00 90.44 118 GLN A CA 1
ATOM 964 C C . GLN A 1 118 ? -17.554 8.264 30.937 1.00 90.44 118 GLN A C 1
ATOM 966 O O . GLN A 1 118 ? -18.624 8.583 31.455 1.00 90.44 118 GLN A O 1
ATOM 971 N N . LYS A 1 119 ? -17.328 8.407 29.625 1.00 90.38 119 LYS A N 1
AT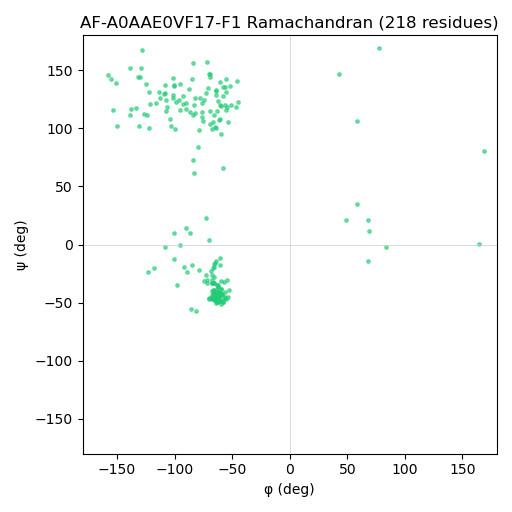OM 972 C CA . LYS A 1 119 ? -18.322 8.995 28.715 1.00 90.38 119 LYS A CA 1
ATOM 973 C C . LYS A 1 119 ? -19.558 8.121 28.548 1.00 90.38 119 LYS A C 1
ATOM 975 O O . LYS A 1 119 ? -20.652 8.655 28.412 1.00 90.38 119 LYS A O 1
ATOM 980 N N . LEU A 1 120 ? -19.406 6.799 28.604 1.00 90.62 120 LEU A N 1
ATOM 981 C CA . LEU A 1 120 ? -20.534 5.875 28.557 1.00 90.62 120 LEU A CA 1
ATOM 982 C C . LEU A 1 120 ? -21.405 5.998 29.814 1.00 90.62 120 LEU A C 1
ATOM 984 O O . LEU A 1 120 ? -22.622 6.088 29.692 1.00 90.62 120 LEU A O 1
ATOM 988 N N . ARG A 1 121 ? -20.797 6.084 31.008 1.00 87.19 121 ARG A N 1
ATOM 989 C CA . ARG A 1 121 ? -21.539 6.349 32.254 1.00 87.19 121 ARG A CA 1
ATOM 990 C C . ARG A 1 121 ? -22.255 7.695 32.217 1.00 87.19 121 ARG A C 1
ATOM 992 O O . ARG A 1 121 ? -23.399 7.768 32.645 1.00 87.19 121 ARG A O 1
ATOM 999 N N . GLN A 1 122 ? -21.609 8.739 31.695 1.00 87.06 122 GLN A N 1
ATOM 1000 C CA . GLN A 1 122 ? -22.245 10.050 31.520 1.00 87.06 122 GLN A CA 1
ATOM 1001 C C . GLN A 1 122 ? -23.439 9.978 30.558 1.00 87.06 122 GLN A C 1
ATOM 1003 O O . GLN A 1 122 ? -24.493 10.529 30.857 1.00 87.06 122 GLN A O 1
ATOM 1008 N N . ALA A 1 123 ? -23.298 9.272 29.433 1.00 85.31 123 ALA A N 1
ATOM 1009 C CA . ALA A 1 123 ? -24.360 9.121 28.440 1.00 85.31 123 ALA A CA 1
ATOM 1010 C C . ALA A 1 123 ? -25.555 8.295 28.949 1.00 85.31 123 ALA A C 1
ATOM 1012 O O . ALA A 1 123 ? -26.684 8.557 28.552 1.00 85.31 123 ALA A O 1
ATOM 1013 N N . LEU A 1 124 ? -25.315 7.336 29.848 1.00 83.25 124 LEU A N 1
ATOM 1014 C CA . LEU A 1 124 ? -26.349 6.526 30.507 1.00 83.25 124 LEU A CA 1
ATOM 1015 C C . LEU A 1 124 ? -26.860 7.157 31.820 1.00 83.25 124 LEU A C 1
ATOM 1017 O O . LEU A 1 124 ? -27.493 6.486 32.630 1.00 83.25 124 LEU A O 1
ATOM 1021 N N . GLY A 1 125 ? -26.564 8.438 32.067 1.00 77.31 125 GLY A N 1
ATOM 1022 C CA . GLY A 1 125 ? -27.097 9.176 33.217 1.00 77.31 125 GLY A CA 1
ATOM 1023 C C . GLY A 1 125 ? -26.583 8.704 34.582 1.00 77.31 125 GLY A C 1
ATOM 1024 O O . GLY A 1 125 ? -27.237 8.939 35.592 1.00 77.31 125 GLY A O 1
ATOM 1025 N N . GLY A 1 126 ? -25.434 8.023 34.635 1.00 65.50 126 GLY A N 1
ATOM 1026 C CA . GLY A 1 126 ? -24.844 7.534 35.884 1.00 65.50 126 GLY A CA 1
ATOM 1027 C C . GLY A 1 126 ? -25.627 6.405 36.561 1.00 65.50 126 GLY A C 1
ATOM 1028 O O . GLY A 1 126 ? -25.326 6.077 37.708 1.00 65.50 126 GLY A O 1
ATOM 1029 N N . GLN A 1 127 ? -26.605 5.801 35.878 1.00 60.94 127 GLN A N 1
ATOM 1030 C CA . GLN A 1 127 ? -27.343 4.663 36.416 1.00 60.94 127 GLN A CA 1
ATOM 1031 C C . GLN A 1 127 ? -26.411 3.459 36.612 1.00 60.94 127 GLN A C 1
ATOM 1033 O O . GLN A 1 127 ? -25.624 3.100 35.735 1.00 60.94 127 GLN A O 1
ATOM 1038 N N . VAL A 1 128 ? -26.502 2.837 37.790 1.00 58.88 128 VAL A N 1
ATOM 1039 C CA . VAL A 1 128 ? -25.774 1.600 38.131 1.00 58.88 128 VAL A CA 1
ATOM 1040 C C . VAL A 1 128 ? -26.370 0.396 37.390 1.00 58.88 128 VAL A C 1
ATOM 1042 O O . VAL A 1 128 ? -25.663 -0.570 37.110 1.00 58.88 128 VAL A O 1
ATOM 1045 N N . VAL A 1 129 ? -27.658 0.476 37.042 1.00 64.62 129 VAL A N 1
ATOM 1046 C CA . VAL A 1 129 ? -28.419 -0.557 36.332 1.00 64.62 129 VAL A CA 1
ATOM 1047 C C . VAL A 1 129 ? -28.702 -0.068 34.916 1.00 64.62 129 VAL A C 1
ATOM 1049 O O . VAL A 1 129 ? -29.155 1.058 34.731 1.00 64.62 129 VAL A O 1
ATOM 1052 N N . LEU A 1 130 ? -28.394 -0.897 33.919 1.00 67.31 130 LEU A N 1
ATOM 1053 C CA . LEU A 1 130 ? -28.668 -0.583 32.519 1.00 67.31 130 LEU A CA 1
ATOM 1054 C C . LEU A 1 130 ? -30.184 -0.601 32.255 1.00 67.31 130 LEU A C 1
ATOM 1056 O O . LEU A 1 130 ? -30.879 -1.423 32.855 1.00 67.31 130 LEU A O 1
ATOM 1060 N N . PRO A 1 131 ? -30.696 0.254 31.353 1.00 72.56 131 PRO A N 1
ATOM 1061 C CA . PRO A 1 131 ? -32.071 0.148 30.881 1.00 72.56 131 PRO A CA 1
ATOM 1062 C C . PRO A 1 131 ? -32.349 -1.252 30.320 1.00 72.56 131 PRO A C 1
ATOM 1064 O O . PRO A 1 131 ? -31.498 -1.819 29.635 1.00 72.56 131 PRO A O 1
ATOM 1067 N N . ASP A 1 132 ? -33.551 -1.777 30.565 1.00 77.88 132 ASP A N 1
ATOM 1068 C CA . ASP A 1 132 ? -33.988 -3.086 30.041 1.00 77.88 132 ASP A CA 1
ATOM 1069 C C . ASP A 1 132 ? -34.103 -3.083 28.499 1.00 77.88 132 ASP A C 1
ATOM 1071 O O . ASP A 1 132 ? -34.097 -4.118 27.835 1.00 77.88 132 ASP A O 1
ATOM 1075 N N . ASP A 1 133 ? -34.132 -1.886 27.906 1.00 84.25 133 ASP A N 1
ATOM 1076 C CA . ASP A 1 133 ? -34.077 -1.676 26.467 1.00 84.25 133 ASP A CA 1
ATOM 1077 C C . ASP A 1 133 ? -32.642 -1.805 25.923 1.00 84.25 133 ASP A C 1
ATOM 1079 O O . ASP A 1 133 ? -31.807 -0.885 25.950 1.00 84.25 133 ASP A O 1
ATOM 1083 N N . TRP A 1 134 ? -32.369 -2.992 25.388 1.00 85.88 134 TRP A N 1
ATOM 1084 C CA . TRP A 1 134 ? -31.102 -3.325 24.757 1.00 85.88 134 TRP A CA 1
ATOM 1085 C C . TRP A 1 134 ? -30.825 -2.531 23.473 1.00 85.88 134 TRP A C 1
ATOM 1087 O O . TRP A 1 134 ? -29.661 -2.226 23.199 1.00 85.88 134 TRP A O 1
ATOM 1097 N N . GLU A 1 135 ? -31.843 -2.169 22.684 1.00 86.31 135 GLU A N 1
ATOM 1098 C CA . GLU A 1 135 ? -31.637 -1.461 21.413 1.00 86.31 135 GLU A CA 1
ATOM 1099 C C . GLU A 1 135 ? -31.105 -0.052 21.659 1.00 86.31 135 GLU A C 1
ATOM 1101 O O . GLU A 1 135 ? -30.073 0.336 21.091 1.00 86.31 135 GLU A O 1
ATOM 1106 N N . THR A 1 136 ? -31.741 0.657 22.593 1.00 85.44 136 THR A N 1
ATOM 1107 C CA . THR A 1 136 ? -31.315 1.987 23.033 1.00 85.44 136 THR A CA 1
ATOM 1108 C C . THR A 1 136 ? -29.926 1.932 23.666 1.00 85.44 136 THR A C 1
ATOM 1110 O O . THR A 1 136 ? -29.037 2.712 23.311 1.00 85.44 136 THR A O 1
ATOM 1113 N N . THR A 1 137 ? -29.671 0.949 24.533 1.00 86.38 137 THR A N 1
ATOM 1114 C CA . THR A 1 137 ? -28.357 0.783 25.174 1.00 86.38 137 THR A CA 1
ATOM 1115 C C . THR A 1 137 ? -27.254 0.507 24.144 1.00 86.38 137 THR A C 1
ATOM 1117 O O . THR A 1 137 ? -26.179 1.118 24.176 1.00 86.38 137 THR A O 1
ATOM 1120 N N . ALA A 1 138 ? -27.516 -0.366 23.169 1.00 88.75 138 ALA A N 1
ATOM 1121 C CA . ALA A 1 138 ? -26.581 -0.679 22.094 1.00 88.75 138 ALA A CA 1
ATOM 1122 C C . ALA A 1 138 ? -26.342 0.516 21.157 1.00 88.75 138 ALA A C 1
ATOM 1124 O O . ALA A 1 138 ? -25.241 0.672 20.615 1.00 88.75 138 ALA A O 1
ATOM 1125 N N . GLU A 1 139 ? -27.342 1.367 20.929 1.00 89.69 139 GLU A N 1
ATOM 1126 C CA . GLU A 1 139 ? -27.175 2.611 20.181 1.00 89.69 139 GLU A CA 1
ATOM 1127 C C . GLU A 1 139 ? -26.262 3.600 20.914 1.00 89.69 139 GLU A C 1
ATOM 1129 O O . GLU A 1 139 ? -25.270 4.050 20.325 1.00 89.69 139 GLU A O 1
ATOM 1134 N N . VAL A 1 140 ? -26.495 3.826 22.210 1.00 90.62 140 VAL A N 1
ATOM 1135 C CA . VAL A 1 140 ? -25.653 4.685 23.060 1.00 90.62 140 VAL A CA 1
ATOM 1136 C C . VAL A 1 140 ? -24.204 4.186 23.094 1.00 90.62 140 VAL A C 1
ATOM 1138 O O . VAL A 1 140 ? -23.266 4.976 22.932 1.00 90.62 140 VAL A O 1
ATOM 1141 N N . ILE A 1 141 ? -23.987 2.871 23.219 1.00 91.50 141 ILE A N 1
ATOM 1142 C CA . ILE A 1 141 ? -22.649 2.257 23.170 1.00 91.50 141 ILE A CA 1
ATOM 1143 C C . ILE A 1 141 ? -21.982 2.507 21.813 1.00 91.50 141 ILE A C 1
ATOM 1145 O O . ILE A 1 141 ? -20.817 2.919 21.752 1.00 91.50 141 ILE A O 1
ATOM 1149 N N . ARG A 1 142 ? -22.700 2.270 20.707 1.00 92.19 142 ARG A N 1
ATOM 1150 C CA . ARG A 1 142 ? -22.166 2.470 19.352 1.00 92.19 142 ARG A CA 1
ATOM 1151 C C . ARG A 1 142 ? -21.825 3.935 19.103 1.00 92.19 142 ARG A C 1
ATOM 1153 O O . ARG A 1 142 ? -20.770 4.216 18.532 1.00 92.19 142 ARG A O 1
ATOM 1160 N N . GLU A 1 143 ? -22.673 4.864 19.529 1.00 91.62 143 GLU A N 1
ATOM 1161 C CA . GLU A 1 143 ? -22.448 6.296 19.353 1.00 91.62 143 GLU A CA 1
ATOM 1162 C C . GLU A 1 143 ? -21.283 6.806 20.206 1.00 91.62 143 GLU A C 1
ATOM 1164 O O . GLU A 1 143 ? -20.378 7.463 19.682 1.00 91.62 143 GLU A O 1
ATOM 1169 N N . THR A 1 144 ? -21.236 6.420 21.481 1.00 93.44 144 THR A N 1
ATOM 1170 C CA . THR A 1 144 ? -20.115 6.734 22.378 1.00 93.44 144 THR A CA 1
ATOM 1171 C C . THR A 1 144 ? -18.809 6.164 21.822 1.00 93.44 144 THR A C 1
ATOM 1173 O O . THR A 1 144 ? -17.798 6.864 21.750 1.00 93.44 144 THR A O 1
ATOM 1176 N N . GLY A 1 145 ? -18.833 4.929 21.311 1.00 92.94 145 GLY A N 1
ATOM 1177 C CA . GLY A 1 145 ? -17.670 4.297 20.694 1.00 92.94 145 GLY A CA 1
ATOM 1178 C C . GLY A 1 145 ? -17.192 5.055 19.455 1.00 92.94 145 GLY A C 1
ATOM 1179 O O . GLY A 1 145 ? -15.989 5.261 19.281 1.00 92.94 145 GLY A O 1
ATOM 1180 N N . ARG A 1 146 ? -18.115 5.540 18.613 1.00 93.00 146 ARG A N 1
ATOM 1181 C CA . ARG A 1 146 ? -17.779 6.391 17.459 1.00 93.00 146 ARG A CA 1
ATOM 1182 C C . ARG A 1 146 ? -17.164 7.727 17.883 1.00 93.00 146 ARG A C 1
ATOM 1184 O O . ARG A 1 146 ? -16.225 8.160 17.218 1.00 93.00 146 ARG A O 1
ATOM 1191 N N . LYS A 1 147 ? -17.652 8.350 18.963 1.00 91.44 147 LYS A N 1
ATOM 1192 C CA . LYS A 1 147 ? -17.147 9.634 19.488 1.00 91.44 147 LYS A CA 1
ATOM 1193 C C . LYS A 1 147 ? -15.750 9.504 20.109 1.00 91.44 147 LYS A C 1
ATOM 1195 O O . LYS A 1 147 ? -14.882 10.312 19.799 1.00 91.44 147 LYS A O 1
ATOM 1200 N N . VAL A 1 148 ? -15.518 8.480 20.933 1.00 92.69 148 VAL A N 1
ATOM 1201 C CA . VAL A 1 148 ? -14.261 8.304 21.693 1.00 92.69 148 VAL A CA 1
ATOM 1202 C C . VAL A 1 148 ? -13.191 7.580 20.881 1.00 92.69 148 VAL A C 1
ATOM 1204 O O . VAL A 1 148 ? -12.086 8.073 20.661 1.00 92.69 148 VAL A O 1
ATOM 1207 N N . LEU A 1 149 ? -13.514 6.393 20.367 1.00 91.88 149 LEU A N 1
ATOM 1208 C CA . LEU A 1 149 ? -12.538 5.558 19.660 1.00 91.88 149 LEU A CA 1
ATOM 1209 C C . LEU A 1 149 ? -12.325 6.061 18.223 1.00 91.88 149 LEU A C 1
ATOM 1211 O O . LEU A 1 149 ? -11.270 5.831 17.606 1.00 91.88 149 LEU A O 1
ATOM 1215 N N . GLY A 1 150 ? -13.299 6.803 17.700 1.00 91.81 150 GLY A N 1
ATOM 1216 C CA . GLY A 1 150 ? -13.331 7.275 16.330 1.00 91.81 150 GLY A CA 1
ATOM 1217 C C . GLY A 1 150 ? -13.750 6.178 15.353 1.00 91.81 150 GLY A C 1
ATOM 1218 O O . GLY A 1 150 ? -13.778 4.980 15.655 1.00 91.81 150 GLY A O 1
ATOM 1219 N N . VAL A 1 151 ? -14.012 6.597 14.119 1.00 90.69 151 VAL A N 1
ATOM 1220 C CA . VAL A 1 151 ? -14.350 5.702 13.011 1.00 90.69 151 VAL A CA 1
ATOM 1221 C C . VAL A 1 151 ? -13.152 5.469 12.096 1.00 90.69 151 VAL A C 1
ATOM 1223 O O . VAL A 1 151 ? -12.308 6.340 11.864 1.00 90.69 151 VAL A O 1
ATOM 1226 N N . SER A 1 152 ? -13.031 4.247 11.595 1.00 84.12 152 SER A N 1
ATOM 1227 C CA . SER A 1 152 ? -12.124 3.915 10.501 1.00 84.12 152 SER A CA 1
ATOM 1228 C C . SER A 1 152 ? -12.793 4.220 9.164 1.00 84.12 152 SER A C 1
ATOM 1230 O O . SER A 1 152 ? -14.015 4.221 9.044 1.00 84.12 152 SER A O 1
ATOM 1232 N N . SER A 1 153 ? -11.989 4.444 8.126 1.00 78.00 153 SER A N 1
ATOM 1233 C CA . SER A 1 153 ? -12.494 4.663 6.766 1.00 78.00 153 SER A CA 1
ATOM 1234 C C . SER A 1 153 ? -13.091 3.404 6.122 1.00 78.00 153 SER A C 1
ATOM 1236 O O . SER A 1 153 ? -13.380 3.429 4.929 1.00 78.00 153 SER A O 1
ATOM 1238 N N . GLY A 1 154 ? -13.177 2.285 6.858 1.00 70.06 154 GLY A N 1
ATOM 1239 C CA . GLY A 1 154 ? -13.642 0.983 6.371 1.00 70.06 154 GLY A CA 1
ATOM 1240 C C . GLY A 1 154 ? -12.702 0.315 5.362 1.00 70.06 154 GLY A C 1
ATOM 1241 O O . GLY A 1 154 ? -12.801 -0.881 5.103 1.00 70.06 154 GLY A O 1
ATOM 1242 N N . ARG A 1 155 ? -11.737 1.058 4.807 1.00 66.38 155 ARG A N 1
ATOM 1243 C CA . ARG A 1 155 ? -10.757 0.529 3.865 1.00 66.38 155 ARG A CA 1
ATOM 1244 C C . ARG A 1 155 ? -9.877 -0.480 4.578 1.00 66.38 155 ARG A C 1
ATOM 1246 O O . ARG A 1 155 ? -9.021 -0.096 5.377 1.00 66.38 155 ARG A O 1
ATOM 1253 N N . ARG A 1 156 ? -10.025 -1.753 4.210 1.00 60.09 156 ARG A N 1
ATOM 1254 C CA . ARG A 1 156 ? -8.962 -2.728 4.419 1.00 60.09 156 ARG A CA 1
ATOM 1255 C C . ARG A 1 156 ? -7.730 -2.152 3.727 1.00 60.09 156 ARG A C 1
ATOM 1257 O O . ARG A 1 156 ? -7.748 -1.874 2.526 1.00 60.09 156 ARG A O 1
ATOM 1264 N N . LYS A 1 157 ? -6.697 -1.848 4.509 1.00 60.53 157 LYS A N 1
ATOM 1265 C CA . LYS A 1 157 ? -5.377 -1.605 3.939 1.00 60.53 157 LYS A CA 1
ATOM 1266 C C . LYS A 1 157 ? -5.072 -2.918 3.228 1.00 60.53 157 LYS A C 1
ATOM 1268 O O . LYS A 1 157 ? -5.141 -3.949 3.882 1.00 60.53 157 LYS A O 1
ATOM 1273 N N . GLU A 1 158 ? -4.883 -2.897 1.908 1.00 59.66 158 GLU A N 1
ATOM 1274 C CA . GLU A 1 158 ? -4.316 -4.064 1.229 1.00 59.66 158 GLU A CA 1
ATOM 1275 C C . GLU A 1 158 ? -3.117 -4.468 2.075 1.00 59.66 158 GLU A C 1
ATOM 1277 O O . GLU A 1 158 ? -2.251 -3.616 2.331 1.00 59.66 158 GLU A O 1
ATOM 1282 N N . ASP A 1 159 ? -3.167 -5.691 2.607 1.00 56.09 159 ASP A N 1
ATOM 1283 C CA . ASP A 1 159 ? -2.073 -6.286 3.349 1.00 56.09 159 ASP A CA 1
ATOM 1284 C C . ASP A 1 159 ? -0.932 -6.295 2.350 1.00 56.09 159 ASP A C 1
ATOM 1286 O O . ASP A 1 159 ? -0.873 -7.106 1.426 1.00 56.09 159 ASP A O 1
ATOM 1290 N N . LYS A 1 160 ? -0.105 -5.248 2.421 1.00 58.84 160 LYS A N 1
ATOM 1291 C CA . LYS A 1 160 ? 1.061 -5.163 1.570 1.00 58.84 160 LYS A CA 1
ATOM 1292 C C . LYS A 1 160 ? 1.834 -6.425 1.897 1.00 58.84 160 LYS A C 1
ATOM 1294 O O . LYS A 1 160 ? 1.950 -6.785 3.064 1.00 58.84 160 LYS A O 1
ATOM 1299 N N . GLU A 1 161 ? 2.323 -7.085 0.862 1.00 64.31 161 GLU A N 1
ATOM 1300 C CA . GLU A 1 161 ? 3.310 -8.155 0.932 1.00 64.31 161 GLU A CA 1
ATOM 1301 C C . GLU A 1 161 ? 4.596 -7.635 1.624 1.00 64.31 161 GLU A C 1
ATOM 1303 O O . GLU A 1 161 ? 5.625 -7.436 0.995 1.00 64.31 161 GLU A O 1
ATOM 1308 N N . THR A 1 162 ? 4.516 -7.285 2.906 1.00 72.56 162 THR A N 1
ATOM 1309 C CA . THR A 1 162 ? 5.595 -6.723 3.726 1.00 72.56 162 THR A CA 1
ATOM 1310 C C . THR A 1 162 ? 6.092 -7.724 4.753 1.00 72.56 162 THR A C 1
ATOM 1312 O O . THR A 1 162 ? 7.028 -7.419 5.473 1.00 72.56 162 THR A O 1
ATOM 1315 N N . TRP A 1 163 ? 5.492 -8.913 4.822 1.00 81.75 163 TRP A N 1
ATOM 1316 C CA . TRP A 1 163 ? 5.906 -9.972 5.741 1.00 81.75 163 TRP A CA 1
ATOM 1317 C C . TRP A 1 163 ? 7.284 -10.561 5.383 1.00 81.75 163 TRP A C 1
ATOM 1319 O O . TRP A 1 163 ? 7.973 -11.047 6.264 1.00 81.75 163 TRP A O 1
ATOM 1329 N N . TRP A 1 164 ? 7.722 -10.436 4.123 1.00 87.44 164 TRP A N 1
ATOM 1330 C CA . TRP A 1 164 ? 9.079 -10.771 3.658 1.00 87.44 164 TRP A CA 1
ATOM 1331 C C . TRP A 1 164 ? 9.993 -9.539 3.506 1.00 87.44 164 TRP A C 1
ATOM 1333 O O . TRP A 1 164 ? 11.059 -9.623 2.898 1.00 87.44 164 TRP A O 1
ATOM 1343 N N . TRP A 1 165 ? 9.575 -8.360 3.984 1.00 87.75 165 TRP A N 1
ATOM 1344 C CA . TRP A 1 165 ? 10.358 -7.127 3.843 1.00 87.75 165 TRP A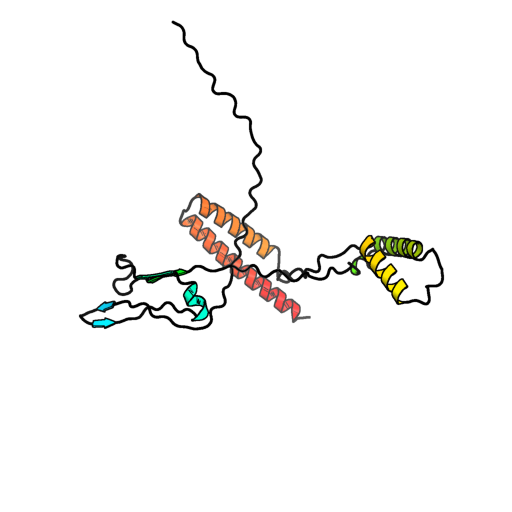 CA 1
ATOM 1345 C C . TRP A 1 165 ? 11.495 -7.078 4.867 1.00 87.75 165 TRP A C 1
ATOM 1347 O O . TRP A 1 165 ? 11.244 -7.153 6.065 1.00 87.75 165 TRP A O 1
ATOM 1357 N N . ASN A 1 166 ? 12.729 -6.877 4.404 1.00 89.88 166 ASN A N 1
ATOM 1358 C CA . ASN A 1 166 ? 13.911 -6.731 5.254 1.00 89.88 166 ASN A CA 1
ATOM 1359 C C . ASN A 1 166 ? 14.711 -5.459 4.895 1.00 89.88 166 ASN A C 1
ATOM 1361 O O . ASN A 1 166 ? 14.481 -4.817 3.862 1.00 89.88 166 ASN A O 1
ATOM 1365 N N . GLU A 1 167 ? 15.654 -5.080 5.761 1.00 90.94 167 GLU A N 1
ATOM 1366 C CA . GLU A 1 167 ? 16.506 -3.899 5.558 1.00 90.94 167 GLU A CA 1
ATOM 1367 C C . GLU A 1 167 ? 17.385 -4.022 4.302 1.00 90.94 167 GLU A C 1
ATOM 1369 O O . GLU A 1 167 ? 17.564 -3.050 3.570 1.00 90.94 167 GLU A O 1
ATOM 1374 N N . GLU A 1 168 ? 17.839 -5.234 3.979 1.00 90.25 168 GLU A N 1
ATOM 1375 C CA . GLU A 1 168 ? 18.682 -5.535 2.813 1.00 90.25 168 GLU A CA 1
ATOM 1376 C C . GLU A 1 168 ? 17.950 -5.309 1.469 1.00 90.25 168 GLU A C 1
ATOM 1378 O O . GLU A 1 168 ? 18.476 -4.698 0.529 1.00 90.25 168 GLU A O 1
ATOM 1383 N N . VAL A 1 169 ? 16.678 -5.711 1.374 1.00 92.62 169 VAL A N 1
ATOM 1384 C CA . VAL A 1 169 ? 15.800 -5.425 0.227 1.00 92.62 169 VAL A CA 1
ATOM 1385 C C . VAL A 1 169 ? 15.536 -3.926 0.127 1.00 92.62 169 VAL A C 1
ATOM 1387 O O . VAL A 1 169 ? 15.521 -3.368 -0.974 1.00 92.62 169 VAL A O 1
ATOM 1390 N N . GLN A 1 170 ? 15.347 -3.245 1.257 1.00 92.81 170 GLN A N 1
ATOM 1391 C CA . GLN A 1 170 ? 15.136 -1.802 1.256 1.00 92.81 170 GLN A CA 1
ATOM 1392 C C . GLN A 1 170 ? 16.362 -1.047 0.726 1.00 92.81 170 GLN A C 1
ATOM 1394 O O . GLN A 1 170 ? 16.217 -0.225 -0.186 1.00 92.81 170 GLN A O 1
ATOM 1399 N N . ASP A 1 171 ? 17.548 -1.343 1.253 1.00 94.44 171 ASP A N 1
ATOM 1400 C CA . ASP A 1 171 ? 18.808 -0.716 0.853 1.00 94.44 171 ASP A CA 1
ATOM 1401 C C . ASP A 1 171 ? 19.144 -1.013 -0.619 1.00 94.44 171 ASP A C 1
ATOM 1403 O O . ASP A 1 171 ? 19.373 -0.100 -1.418 1.00 94.44 171 ASP A O 1
ATOM 1407 N N . SER A 1 172 ? 19.024 -2.270 -1.059 1.00 93.75 172 SER A N 1
ATOM 1408 C CA 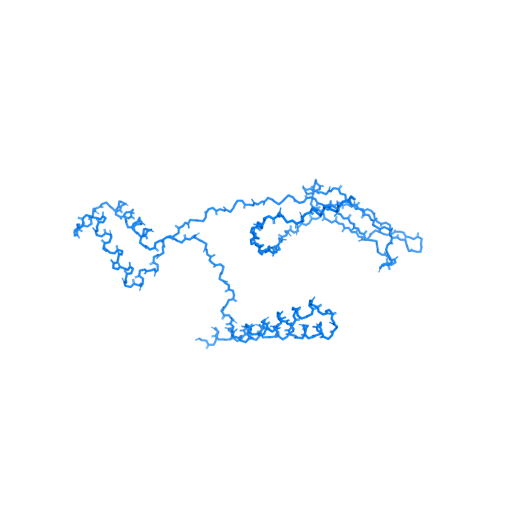. SER A 1 172 ? 19.247 -2.627 -2.468 1.00 93.75 172 SER A CA 1
ATOM 1409 C C . SER A 1 172 ? 18.297 -1.886 -3.428 1.00 93.75 172 SER A C 1
ATOM 1411 O O . SER A 1 172 ? 18.713 -1.426 -4.502 1.00 93.75 172 SER A O 1
ATOM 1413 N N . ILE A 1 173 ? 17.026 -1.685 -3.049 1.00 94.25 173 ILE A N 1
ATOM 1414 C CA . ILE A 1 173 ? 16.071 -0.882 -3.828 1.00 94.25 173 ILE A CA 1
ATOM 1415 C C . ILE A 1 173 ? 16.476 0.597 -3.856 1.00 94.25 173 ILE A C 1
ATOM 1417 O O . ILE A 1 173 ? 16.315 1.237 -4.904 1.00 94.25 173 ILE A O 1
ATOM 1421 N N . GLN A 1 174 ? 16.971 1.148 -2.745 1.00 94.44 174 GLN A N 1
ATOM 1422 C CA . GLN A 1 174 ? 17.462 2.526 -2.682 1.00 94.44 174 GLN A CA 1
ATOM 1423 C C . GLN A 1 174 ? 18.677 2.722 -3.597 1.00 94.44 174 GLN A C 1
ATOM 1425 O O . GLN A 1 174 ? 18.633 3.600 -4.462 1.00 94.44 174 GLN A O 1
ATOM 1430 N N . ARG A 1 175 ? 19.682 1.842 -3.522 1.00 93.81 175 ARG A N 1
ATOM 1431 C CA . ARG A 1 175 ? 20.858 1.859 -4.414 1.00 93.81 175 ARG A CA 1
ATOM 1432 C C . ARG A 1 175 ? 20.459 1.788 -5.888 1.00 93.81 175 ARG A C 1
ATOM 1434 O O . ARG A 1 175 ? 20.882 2.618 -6.691 1.00 93.81 175 ARG A O 1
ATOM 1441 N N . LYS A 1 176 ? 19.535 0.887 -6.251 1.00 96.25 176 LYS A N 1
ATOM 1442 C CA . LYS A 1 176 ? 18.996 0.805 -7.623 1.00 96.25 176 LYS A CA 1
ATOM 1443 C C . LYS A 1 176 ? 18.317 2.108 -8.068 1.00 96.25 176 LYS A C 1
ATOM 1445 O O . LYS A 1 176 ? 18.399 2.477 -9.239 1.00 96.25 176 LYS A O 1
ATOM 1450 N N . ARG A 1 177 ? 17.599 2.799 -7.174 1.00 94.62 177 ARG A N 1
ATOM 1451 C CA . ARG A 1 177 ? 16.957 4.089 -7.493 1.00 94.62 177 ARG A CA 1
ATOM 1452 C C . ARG A 1 177 ? 17.987 5.191 -7.730 1.00 94.62 177 ARG A C 1
ATOM 1454 O O . ARG A 1 177 ? 17.792 5.971 -8.657 1.00 94.62 177 ARG A O 1
ATOM 1461 N N . LEU A 1 178 ? 19.058 5.233 -6.937 1.00 95.00 178 LEU A N 1
ATOM 1462 C CA . LEU A 1 178 ? 20.159 6.180 -7.126 1.00 95.00 178 LEU A CA 1
ATOM 1463 C C . LEU A 1 178 ? 20.860 5.950 -8.468 1.00 95.00 178 LEU A C 1
ATOM 1465 O O . LEU A 1 178 ? 20.981 6.888 -9.250 1.00 95.00 178 LEU A O 1
ATOM 1469 N N . ALA A 1 179 ? 21.187 4.699 -8.799 1.00 91.12 179 ALA A N 1
ATOM 1470 C CA . ALA A 1 179 ? 21.778 4.363 -10.094 1.00 91.12 179 ALA A CA 1
ATOM 1471 C C . ALA A 1 179 ? 20.849 4.688 -11.272 1.00 91.12 179 ALA A C 1
ATOM 1473 O O . ALA A 1 179 ? 21.296 5.183 -12.302 1.00 91.12 179 ALA A O 1
ATOM 1474 N N . LYS A 1 180 ? 19.530 4.491 -11.116 1.00 91.25 180 LYS A N 1
ATOM 1475 C CA . LYS A 1 180 ? 18.566 4.917 -12.140 1.00 91.25 180 LYS A CA 1
ATOM 1476 C C . LYS A 1 180 ? 18.586 6.432 -12.336 1.00 91.25 180 LYS A C 1
ATOM 1478 O O . LYS A 1 180 ? 18.579 6.881 -13.473 1.00 91.25 180 LYS A O 1
ATOM 1483 N N . LYS A 1 181 ? 18.637 7.200 -11.244 1.00 94.00 181 LYS A N 1
ATOM 1484 C CA . LYS A 1 181 ? 18.721 8.664 -11.298 1.00 94.00 181 LYS A CA 1
ATOM 1485 C C . LYS A 1 181 ? 20.004 9.122 -12.002 1.00 94.00 181 LYS A C 1
ATOM 1487 O O . LYS A 1 181 ? 19.926 10.002 -12.847 1.00 94.00 181 LYS A O 1
ATOM 1492 N N . LYS A 1 182 ? 21.142 8.490 -11.698 1.00 91.31 182 LYS A N 1
ATOM 1493 C CA . LYS A 1 182 ? 22.436 8.746 -12.350 1.00 91.31 182 LYS A CA 1
ATOM 1494 C C . LYS A 1 182 ? 22.378 8.449 -13.855 1.00 91.31 182 LYS A C 1
ATOM 1496 O O . LYS A 1 182 ? 22.693 9.307 -14.669 1.00 91.31 182 LYS A O 1
ATOM 1501 N N . TRP A 1 183 ? 21.843 7.287 -14.238 1.00 90.31 183 TRP A N 1
ATOM 1502 C CA . TRP A 1 183 ? 21.633 6.945 -15.649 1.00 90.31 183 TRP A CA 1
ATOM 1503 C C . TRP A 1 183 ? 20.661 7.898 -16.365 1.00 90.31 183 TRP A C 1
ATOM 1505 O O . TRP A 1 183 ? 20.871 8.221 -17.531 1.00 90.31 183 TRP A O 1
ATOM 1515 N N . ASP A 1 184 ? 19.612 8.369 -15.687 1.00 87.94 184 ASP A N 1
ATOM 1516 C CA . ASP A 1 184 ? 18.664 9.331 -16.261 1.00 87.94 184 ASP A CA 1
ATOM 1517 C C . ASP A 1 184 ? 19.304 10.702 -16.543 1.00 87.94 184 ASP A C 1
ATOM 1519 O O . ASP A 1 184 ? 18.841 11.388 -17.454 1.00 87.94 184 ASP A O 1
ATOM 1523 N N . MET A 1 185 ? 20.348 11.085 -15.797 1.00 87.75 185 MET A N 1
ATOM 1524 C CA . MET A 1 185 ? 21.089 12.333 -16.005 1.00 87.75 185 MET A CA 1
ATOM 1525 C C . MET A 1 185 ? 22.120 12.205 -17.128 1.00 87.75 185 MET A C 1
ATOM 1527 O O . MET A 1 185 ? 22.038 12.937 -18.109 1.00 87.75 185 MET A O 1
ATOM 1531 N N . ASP A 1 186 ? 23.041 11.248 -17.016 1.00 87.69 186 ASP A N 1
ATOM 1532 C CA . ASP A 1 186 ? 24.226 11.225 -17.886 1.00 87.69 186 ASP A CA 1
ATOM 1533 C C . ASP A 1 186 ? 24.014 10.385 -19.159 1.00 87.69 186 ASP A C 1
ATOM 1535 O O . ASP A 1 186 ? 24.750 10.517 -20.130 1.00 87.69 186 ASP A O 1
ATOM 1539 N N . ARG A 1 187 ? 23.012 9.489 -19.162 1.00 88.25 187 ARG A N 1
ATOM 1540 C CA . ARG A 1 187 ? 22.658 8.551 -20.253 1.00 88.25 187 ARG A CA 1
ATOM 1541 C C . ARG A 1 187 ? 23.818 7.731 -20.847 1.00 88.25 187 ARG A C 1
ATOM 1543 O O . ARG A 1 187 ? 23.657 7.177 -21.932 1.00 88.25 187 ARG A O 1
ATOM 1550 N N . THR A 1 188 ? 24.920 7.578 -20.118 1.00 90.00 188 THR A N 1
ATOM 1551 C CA . THR A 1 188 ? 26.068 6.748 -20.509 1.00 90.00 188 THR A CA 1
ATOM 1552 C C . THR A 1 188 ? 25.762 5.247 -20.420 1.00 90.00 188 THR A C 1
ATOM 1554 O O . THR A 1 188 ? 24.849 4.821 -19.695 1.00 90.00 188 THR A O 1
ATOM 1557 N N . GLU A 1 189 ? 26.507 4.424 -21.166 1.00 88.12 189 GLU A N 1
ATOM 1558 C CA . GLU A 1 189 ? 26.309 2.967 -21.178 1.00 88.12 189 GLU A CA 1
ATOM 1559 C C . GLU A 1 189 ? 26.835 2.319 -19.886 1.00 88.12 189 GLU A C 1
ATOM 1561 O O . GLU A 1 189 ? 26.213 1.381 -19.386 1.00 88.12 189 GLU A O 1
ATOM 1566 N N . GLU A 1 190 ? 27.876 2.876 -19.259 1.00 91.00 190 GLU A N 1
ATOM 1567 C CA . GLU A 1 190 ? 28.381 2.418 -17.959 1.00 91.00 190 GLU A CA 1
ATOM 1568 C C . GLU A 1 190 ? 27.304 2.563 -16.876 1.00 91.00 190 GLU A C 1
ATOM 1570 O O . GLU A 1 190 ? 26.984 1.606 -16.168 1.00 91.00 190 GLU A O 1
ATOM 1575 N N . ASN A 1 191 ? 26.650 3.728 -16.807 1.00 88.50 191 ASN A N 1
ATOM 1576 C CA . ASN A 1 191 ? 25.565 3.975 -15.854 1.00 88.50 191 ASN A CA 1
ATOM 1577 C C . ASN A 1 191 ? 24.340 3.087 -16.138 1.00 88.50 191 ASN A C 1
ATOM 1579 O O . ASN A 1 191 ? 23.630 2.659 -15.218 1.00 88.50 191 ASN A O 1
ATOM 1583 N N . ARG A 1 192 ? 24.075 2.779 -17.415 1.00 89.19 192 ARG A N 1
ATOM 1584 C CA . ARG A 1 192 ? 23.018 1.837 -17.803 1.00 89.19 192 ARG A CA 1
ATOM 1585 C C . ARG A 1 192 ? 23.331 0.424 -17.319 1.00 89.19 192 ARG A C 1
ATOM 1587 O O . ARG A 1 192 ? 22.419 -0.265 -16.846 1.00 89.19 192 ARG A O 1
ATOM 1594 N N . GLN A 1 193 ? 24.581 -0.011 -17.448 1.00 93.06 193 GLN A N 1
ATOM 1595 C CA . GLN A 1 193 ? 25.027 -1.326 -17.006 1.00 93.06 193 GLN A CA 1
ATOM 1596 C C . GLN A 1 193 ? 24.989 -1.435 -15.476 1.00 93.06 193 GLN A C 1
ATOM 1598 O O . GLN A 1 193 ? 24.386 -2.378 -14.958 1.00 93.06 193 GLN A O 1
ATOM 1603 N N . GLU A 1 194 ? 25.477 -0.416 -14.763 1.00 91.81 194 GLU A N 1
ATOM 1604 C CA . GLU A 1 194 ? 25.407 -0.304 -13.298 1.00 91.81 194 GLU A CA 1
ATOM 1605 C C . GLU A 1 194 ? 23.951 -0.420 -12.799 1.00 91.81 194 GLU A C 1
ATOM 1607 O O . GLU A 1 194 ? 23.625 -1.222 -11.914 1.00 91.81 194 GLU A O 1
ATOM 1612 N N . TYR A 1 195 ? 23.020 0.300 -13.436 1.00 92.44 195 TYR A N 1
ATOM 1613 C CA . TYR A 1 195 ? 21.592 0.188 -13.133 1.00 92.44 195 TYR A CA 1
ATOM 1614 C C . TYR A 1 195 ? 21.038 -1.227 -13.378 1.00 92.44 195 TYR A C 1
ATOM 1616 O O . TYR A 1 195 ? 20.283 -1.742 -12.543 1.00 92.44 195 TYR A O 1
ATOM 1624 N N . LYS A 1 196 ? 21.386 -1.870 -14.503 1.00 94.81 196 LYS A N 1
ATOM 1625 C CA . LYS A 1 196 ? 20.936 -3.239 -14.823 1.00 94.81 196 LYS A CA 1
ATOM 1626 C C . LYS A 1 196 ? 21.456 -4.252 -13.805 1.00 94.81 196 LYS A C 1
ATOM 1628 O O . LYS A 1 196 ? 20.708 -5.141 -13.392 1.00 94.81 196 LYS A O 1
ATOM 1633 N N . GLU A 1 197 ? 22.704 -4.128 -13.377 1.00 94.44 197 GLU A N 1
ATOM 1634 C CA . GLU A 1 197 ? 23.296 -5.007 -12.368 1.00 94.44 197 GLU A CA 1
ATOM 1635 C C . GLU A 1 197 ? 22.613 -4.856 -11.012 1.00 94.44 197 GLU A C 1
ATOM 1637 O O . GLU A 1 197 ? 22.197 -5.856 -10.419 1.00 94.44 197 GLU A O 1
ATOM 1642 N N . LEU A 1 198 ? 22.389 -3.620 -10.562 1.00 94.50 198 LEU A N 1
ATOM 1643 C CA . LEU A 1 198 ? 21.636 -3.345 -9.338 1.00 94.50 198 LEU A CA 1
ATOM 1644 C C . LEU A 1 198 ? 20.184 -3.822 -9.444 1.00 94.50 198 LEU A C 1
ATOM 1646 O O . LEU A 1 198 ? 19.624 -4.338 -8.478 1.00 94.50 198 LEU A O 1
ATOM 1650 N N . GLN A 1 199 ? 19.572 -3.737 -10.626 1.00 93.62 199 GLN A N 1
ATOM 1651 C CA . GLN A 1 199 ? 18.248 -4.305 -10.866 1.00 93.62 199 GLN A CA 1
ATOM 1652 C C . GLN A 1 199 ? 18.240 -5.833 -10.715 1.00 93.62 199 GLN A C 1
ATOM 1654 O O . GLN A 1 199 ? 17.298 -6.369 -10.125 1.00 93.62 199 GLN A O 1
ATOM 1659 N N . ARG A 1 200 ? 19.263 -6.540 -11.214 1.00 95.38 200 ARG A N 1
ATOM 1660 C CA . ARG A 1 200 ? 19.413 -7.995 -11.021 1.00 95.38 200 ARG A CA 1
ATOM 1661 C C . ARG A 1 200 ? 19.678 -8.344 -9.555 1.00 95.38 200 ARG A C 1
ATOM 1663 O O . ARG A 1 200 ? 19.074 -9.289 -9.057 1.00 95.38 200 ARG A O 1
ATOM 1670 N N . ARG A 1 201 ? 20.528 -7.581 -8.854 1.00 92.00 201 ARG A N 1
ATOM 1671 C CA . ARG A 1 201 ? 20.776 -7.749 -7.408 1.00 92.00 201 ARG A CA 1
ATOM 1672 C C . ARG A 1 201 ? 19.484 -7.614 -6.605 1.00 92.00 201 ARG A C 1
ATOM 1674 O O . ARG A 1 201 ? 19.137 -8.540 -5.891 1.00 92.00 201 ARG A O 1
ATOM 1681 N N . VAL A 1 202 ? 18.698 -6.560 -6.837 1.00 96.38 202 VAL A N 1
ATOM 1682 C CA . VAL A 1 202 ? 17.388 -6.383 -6.183 1.00 96.38 202 VAL A CA 1
ATOM 1683 C C . VAL A 1 202 ? 16.452 -7.567 -6.428 1.00 96.38 202 VAL A C 1
ATOM 1685 O O . VAL A 1 202 ? 15.761 -7.992 -5.510 1.00 96.38 202 VAL A O 1
ATOM 1688 N N . LYS A 1 203 ? 16.408 -8.122 -7.648 1.00 94.69 203 LYS A N 1
ATOM 1689 C CA . LYS A 1 203 ? 15.583 -9.312 -7.923 1.00 94.69 203 LYS A CA 1
ATOM 1690 C C . LYS A 1 203 ? 16.024 -10.519 -7.088 1.00 94.69 203 LYS A C 1
ATOM 1692 O O . LYS A 1 203 ? 15.162 -11.224 -6.575 1.00 94.69 203 LYS A O 1
ATOM 1697 N N . ARG A 1 204 ? 17.337 -10.736 -6.952 1.00 94.81 204 ARG A N 1
ATOM 1698 C CA . ARG A 1 204 ? 17.899 -11.818 -6.130 1.00 94.81 204 ARG A CA 1
ATOM 1699 C C . ARG A 1 204 ? 17.585 -11.622 -4.649 1.00 94.81 204 ARG A C 1
ATOM 1701 O O . ARG A 1 204 ? 17.051 -12.544 -4.048 1.00 94.81 204 ARG A O 1
ATOM 1708 N N . GLU A 1 205 ? 17.801 -10.423 -4.109 1.00 93.69 205 GLU A N 1
ATOM 1709 C CA . GLU A 1 205 ? 17.509 -10.134 -2.696 1.00 93.69 205 GLU A CA 1
ATOM 1710 C C . GLU A 1 205 ? 16.027 -10.293 -2.363 1.00 93.69 205 GLU A C 1
ATOM 1712 O O . GLU A 1 205 ? 15.673 -10.910 -1.365 1.00 93.69 205 GLU A O 1
ATOM 1717 N N . VAL A 1 206 ? 15.135 -9.820 -3.240 1.00 93.31 206 VAL A N 1
ATOM 1718 C CA . VAL A 1 206 ? 13.690 -10.022 -3.058 1.00 93.31 206 VAL A CA 1
ATOM 1719 C C . VAL A 1 206 ? 13.333 -11.509 -3.080 1.00 93.31 206 VAL A C 1
ATOM 1721 O O . VAL A 1 206 ? 12.517 -11.944 -2.274 1.00 93.31 206 VAL A O 1
ATOM 1724 N N . SER A 1 207 ? 13.938 -12.296 -3.974 1.00 92.88 207 SER A N 1
ATOM 1725 C CA . SER A 1 207 ? 13.711 -13.745 -4.022 1.00 92.88 207 SER A CA 1
ATOM 1726 C C . SER A 1 207 ? 14.202 -14.437 -2.750 1.00 92.88 207 SER A C 1
ATOM 1728 O O . SER A 1 207 ? 13.481 -15.259 -2.195 1.00 92.88 207 SER A O 1
ATOM 1730 N N . LYS A 1 208 ? 15.397 -14.078 -2.268 1.00 93.88 208 LYS A N 1
ATOM 1731 C CA . LYS A 1 208 ? 16.002 -14.624 -1.048 1.00 93.88 208 LYS A CA 1
ATOM 1732 C C . LYS A 1 208 ? 15.179 -14.274 0.192 1.00 93.88 208 LYS A C 1
ATOM 1734 O O . LYS A 1 208 ? 14.911 -15.148 1.006 1.00 93.88 208 LYS A O 1
ATOM 1739 N N . ALA A 1 209 ? 14.730 -13.024 0.307 1.00 93.50 209 ALA A N 1
ATOM 1740 C CA . ALA A 1 209 ? 13.892 -12.574 1.414 1.00 93.50 209 ALA A CA 1
ATOM 1741 C C . ALA A 1 209 ? 12.525 -13.274 1.419 1.00 93.50 209 ALA A C 1
ATOM 1743 O O . ALA A 1 209 ? 12.064 -13.705 2.472 1.00 93.50 209 ALA A O 1
ATOM 1744 N N . LYS A 1 210 ? 11.907 -13.450 0.240 1.00 91.50 210 LYS A N 1
ATOM 1745 C CA . LYS A 1 210 ? 10.675 -14.239 0.103 1.00 91.50 210 LYS A CA 1
ATOM 1746 C C . LYS A 1 210 ? 10.886 -15.687 0.526 1.00 91.50 210 LYS A C 1
ATOM 1748 O O . LYS A 1 210 ? 10.092 -16.183 1.312 1.00 91.50 210 LYS A O 1
ATOM 1753 N N . GLN A 1 211 ? 11.943 -16.335 0.032 1.00 90.56 211 GLN A N 1
ATOM 1754 C CA . GLN A 1 211 ? 12.241 -17.726 0.371 1.00 90.56 211 GLN A CA 1
ATOM 1755 C C . GLN A 1 211 ? 12.456 -17.894 1.874 1.00 90.56 211 GLN A C 1
ATOM 1757 O O . GLN A 1 211 ? 11.765 -18.690 2.490 1.00 90.56 211 GLN A O 1
ATOM 1762 N N . LYS A 1 212 ? 13.319 -17.068 2.477 1.00 90.94 212 LYS A N 1
ATOM 1763 C CA . LYS A 1 212 ? 13.601 -17.115 3.915 1.00 90.94 212 LYS A CA 1
ATOM 1764 C C . LYS A 1 212 ? 12.334 -16.960 4.755 1.00 90.94 212 LYS A C 1
ATOM 1766 O O . LYS A 1 212 ? 12.122 -17.712 5.695 1.00 90.94 212 LYS A O 1
ATOM 1771 N N . ALA A 1 213 ? 11.487 -15.998 4.401 1.00 88.06 213 ALA A N 1
ATOM 1772 C CA . ALA A 1 213 ? 10.248 -15.776 5.126 1.00 88.06 213 ALA A CA 1
ATOM 1773 C C . ALA A 1 213 ? 9.257 -16.947 4.948 1.00 88.06 213 ALA A C 1
ATOM 1775 O O . ALA A 1 213 ? 8.492 -17.236 5.863 1.00 88.06 213 ALA A O 1
ATOM 1776 N N . TYR A 1 214 ? 9.242 -17.609 3.781 1.00 86.94 214 TYR A N 1
ATOM 1777 C CA . TYR A 1 214 ? 8.468 -18.839 3.589 1.00 86.94 214 TYR A CA 1
ATOM 1778 C C . TYR A 1 214 ? 9.022 -19.978 4.444 1.00 86.94 214 TYR A C 1
ATOM 1780 O O . TYR A 1 214 ? 8.239 -20.634 5.121 1.00 86.94 214 TYR A O 1
ATOM 1788 N N . ASP A 1 215 ? 10.339 -20.181 4.453 1.00 89.38 215 ASP A N 1
ATOM 1789 C CA . ASP A 1 215 ? 10.982 -21.226 5.252 1.00 89.38 215 ASP A CA 1
ATOM 1790 C C . ASP A 1 215 ? 10.643 -21.040 6.744 1.00 89.38 215 ASP A C 1
ATOM 1792 O O . ASP A 1 215 ? 10.116 -21.959 7.362 1.00 89.38 215 ASP A O 1
ATOM 1796 N N . GLU A 1 216 ? 10.799 -19.823 7.285 1.00 87.38 216 GLU A N 1
ATOM 1797 C CA . GLU A 1 216 ? 10.452 -19.479 8.678 1.00 87.38 216 GLU A CA 1
ATOM 1798 C C . GLU A 1 216 ? 8.982 -19.762 9.041 1.00 87.38 216 GLU A C 1
ATOM 1800 O O . GLU A 1 216 ? 8.681 -20.089 10.190 1.00 87.38 216 GLU A O 1
ATOM 1805 N N . LEU A 1 217 ? 8.058 -19.632 8.081 1.00 83.44 217 LEU A N 1
ATOM 1806 C CA . LEU A 1 217 ? 6.633 -19.892 8.298 1.00 83.44 217 LEU A CA 1
ATOM 1807 C C . LEU A 1 217 ? 6.330 -21.391 8.452 1.00 83.44 217 LEU A C 1
ATOM 1809 O O . LEU A 1 217 ? 5.402 -21.734 9.181 1.00 83.44 217 LEU A O 1
ATOM 1813 N N . TYR A 1 218 ? 7.080 -22.259 7.765 1.00 79.75 218 TYR A N 1
ATOM 1814 C CA . TYR A 1 218 ? 6.851 -23.710 7.734 1.00 79.75 218 TYR A CA 1
ATOM 1815 C C . TYR A 1 218 ? 7.782 -24.512 8.652 1.00 79.75 218 TYR A C 1
ATOM 1817 O O . TYR A 1 218 ? 7.523 -25.686 8.895 1.00 79.75 218 TYR A O 1
ATOM 1825 N N . THR A 1 219 ? 8.847 -23.907 9.181 1.00 78.81 219 THR A N 1
ATOM 1826 C CA . THR A 1 219 ? 9.736 -24.531 10.180 1.00 78.81 219 THR A CA 1
ATOM 1827 C C . THR A 1 219 ? 9.259 -24.355 11.627 1.00 78.81 219 THR A C 1
ATOM 1829 O O . THR A 1 219 ? 10.026 -24.612 12.554 1.00 78.81 219 THR A O 1
ATOM 1832 N N . ARG A 1 220 ? 8.036 -23.859 11.831 1.00 55.44 220 ARG A N 1
ATOM 1833 C CA . ARG A 1 220 ? 7.441 -23.574 13.141 1.00 55.44 220 ARG A CA 1
ATOM 1834 C C . ARG A 1 220 ? 6.403 -24.622 13.507 1.00 55.44 220 ARG A C 1
ATOM 1836 O O . ARG A 1 220 ? 6.341 -24.949 14.710 1.00 55.44 220 ARG A O 1
#

Sequence (220 aa):
MQNREINRDRIAALPRQAQGKKKKRKNIVSVSHIVKYVLVEKKSGGRSTQVDYILCRRGNLKEISDCKVVVGESVARQHRMVVCRMTLMVCKKKRSEIEKKTKWWKLKKEECCEEFRQKLRQALGGQVVLPDDWETTAEVIRETGRKVLGVSSGRRKEDKETWWWNEEVQDSIQRKRLAKKKWDMDRTEENRQEYKELQRRVKREVSKAKQKAYDELYTR

Mean predicted aligned error: 19.84 Å

Organism: NCBI:txid175788

Radius of gyration: 32.42 Å; Cα contacts (8 Å, |Δi|>4): 175; chains: 1; bounding box: 62×90×95 Å

Solvent-accessible surface area (backbone atoms only — not comparable to full-atom values): 14006 Å² total; per-residue (Å²): 138,81,88,77,87,78,82,93,79,87,80,81,88,78,83,84,76,80,82,74,81,82,76,86,74,88,81,84,77,89,85,76,72,60,67,58,89,58,94,49,81,31,80,58,96,92,47,69,52,73,85,70,76,64,69,39,38,76,87,52,50,83,32,50,78,48,76,48,72,57,85,83,67,94,85,43,100,76,62,73,54,74,50,72,46,68,60,81,83,81,75,76,74,79,72,76,86,59,69,63,42,58,39,67,76,49,53,79,37,65,70,54,34,52,54,43,52,54,52,46,38,58,75,60,72,64,56,94,65,78,72,90,52,57,68,62,52,53,47,53,52,53,52,48,39,38,70,68,57,27,66,40,77,45,68,75,70,76,78,65,92,50,85,43,64,51,69,68,46,52,50,39,49,49,54,26,50,52,33,44,52,51,20,72,70,71,66,44,68,67,39,46,48,54,25,53,50,34,49,53,48,36,54,49,44,48,50,50,33,43,49,52,44,52,50,61,67,73,76,109

pLDDT: mean 71.67, std 21.33, range [28.45, 96.38]

Foldseek 3Di:
DDDDDDDPDDDDDDDDDDDDPPDDDDDDDDDDDFDDADDDFFDDPNDTDGDDHDGDDPVQPVQWDDKDWDDDDPPDSGDTDIDTHGHDDPDPPPPPQQDWDQPVVCCVDVVLVVQLVVVLCVLQVVDPDHPPDPVVSVVSSRVSSCVRRNIDSNDDPPPPPCLLPDPLLVVLVVQLVVLVVVCVPPVDVVSVVSNVVSVVVSVVSSVVSVVVSVCVVPVD